Protein AF-A0A0H5R1V9-F1 (afdb_monomer)

Mean predicted aligned error: 11.49 Å

Foldseek 3Di:
DKDWDWLDDDDDDDDDDDDDDDDDDPPDDDPCVLQPQQAAPVGHGGKTWIFDADLLLATPDIFIHRNNDFPQRSLCPGPCNVCVVVPADPPEAGLYELSYAQFLRYAYADADDPPPDPLSVLLLLVSLVVCLSNVQSVQLLCVVPVVSNYPQDADQDPVDRSVRVVVVVVVVSSVVSNVCVVVVPPRDTDRPDSPDDRDHHDDDDDDPRNVSSVVSSVVVSVVCVVPVVVVVVPPD

Sequence (236 aa):
MTETGGITEAASPTGRTTSDAQTPHQKEGPPIHEFEGWHCRKSFPAIHAQLVVNHDCRVRSIDIRPGSANDKSVFNYSDFGKRIHLIIPPRKHVIADAGYMLTPQMITQFPISEGMPADEALFNYLHSRTRITVERAIGMIKNRFRILELPLNQKESLHEPATSRMAQVIKCCFILHNVFISLKDNVEPDLPDPQIEPDPVSDQQGNAQVTHGQNVRESIQYYLSENRTYLHFMKI

InterPro domains:
  IPR027806 Harbinger transposase-derived nuclease domain [PF13359] (28-178)
  IPR045249 Putative nuclease HARBI1-like [PTHR22930] (50-193)

Structure (mmCIF, N/CA/C/O backbone):
data_AF-A0A0H5R1V9-F1
#
_entry.id   AF-A0A0H5R1V9-F1
#
loop_
_atom_site.group_PDB
_atom_site.id
_atom_site.type_symbol
_atom_site.label_atom_id
_atom_site.label_alt_id
_atom_site.label_comp_id
_atom_site.label_asym_i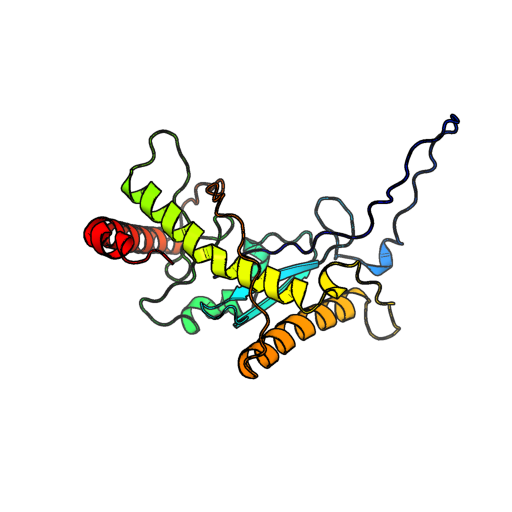d
_atom_site.label_entity_id
_atom_site.label_seq_id
_atom_site.pdbx_PDB_ins_code
_atom_site.Cartn_x
_atom_site.Cartn_y
_atom_site.Cartn_z
_atom_site.occupancy
_atom_site.B_iso_or_equiv
_atom_site.auth_seq_id
_atom_site.auth_comp_id
_atom_site.auth_asym_id
_atom_site.auth_atom_id
_atom_site.pdbx_PDB_model_num
ATOM 1 N N . MET A 1 1 ? -5.281 -3.513 1.247 1.00 33.56 1 MET A N 1
ATOM 2 C CA . MET A 1 1 ? -4.436 -2.745 2.177 1.00 33.56 1 MET A CA 1
ATOM 3 C C . MET A 1 1 ? -3.487 -1.888 1.371 1.00 33.56 1 MET A C 1
ATOM 5 O O . MET A 1 1 ? -2.986 -2.411 0.381 1.00 33.56 1 MET A O 1
ATOM 9 N N . THR A 1 2 ? -3.319 -0.615 1.728 1.00 25.73 2 THR A N 1
ATOM 10 C CA . THR A 1 2 ? -2.340 0.295 1.109 1.00 25.73 2 THR A CA 1
ATOM 11 C C . THR A 1 2 ? -1.216 0.565 2.085 1.00 25.73 2 THR A C 1
ATOM 13 O O . THR A 1 2 ? -1.438 1.196 3.116 1.00 25.73 2 THR A O 1
ATOM 16 N N . GLU A 1 3 ? -0.033 0.076 1.749 1.00 29.53 3 GLU A N 1
ATOM 17 C CA . GLU A 1 3 ? 1.199 0.394 2.453 1.00 29.53 3 GLU A CA 1
ATOM 18 C C . GLU A 1 3 ? 2.286 0.679 1.428 1.00 29.53 3 GLU A C 1
ATOM 20 O O . GLU A 1 3 ? 2.243 0.223 0.276 1.00 29.53 3 GLU A O 1
ATOM 25 N N . THR A 1 4 ? 3.223 1.497 1.861 1.00 32.25 4 THR A N 1
ATOM 26 C CA . THR A 1 4 ? 4.177 2.178 1.018 1.00 32.25 4 THR A CA 1
ATOM 27 C C . THR A 1 4 ? 5.503 1.445 1.101 1.00 32.25 4 THR A C 1
ATOM 29 O O . THR A 1 4 ? 6.365 1.749 1.917 1.00 32.25 4 THR A O 1
ATOM 32 N N . GLY A 1 5 ? 5.680 0.447 0.239 1.00 29.28 5 GLY A N 1
ATOM 33 C CA . GLY A 1 5 ? 6.978 -0.182 0.038 1.00 29.28 5 GLY A CA 1
ATOM 34 C C . GLY A 1 5 ? 7.892 0.751 -0.742 1.00 29.28 5 GLY A C 1
ATOM 35 O O . GLY A 1 5 ? 7.925 0.694 -1.971 1.00 29.28 5 GLY A O 1
ATOM 36 N N . GLY A 1 6 ? 8.639 1.608 -0.048 1.00 27.03 6 GLY A N 1
ATOM 37 C CA . GLY A 1 6 ? 9.735 2.349 -0.659 1.00 27.03 6 GLY A CA 1
ATOM 38 C C . GLY A 1 6 ? 10.762 1.370 -1.228 1.00 27.03 6 GLY A C 1
ATOM 39 O O . GLY A 1 6 ? 11.496 0.721 -0.486 1.00 27.03 6 GLY A O 1
ATOM 40 N N . ILE A 1 7 ? 10.839 1.258 -2.554 1.00 32.12 7 ILE A N 1
ATOM 41 C CA . ILE A 1 7 ? 12.058 0.787 -3.214 1.00 32.12 7 ILE A CA 1
ATOM 42 C C . ILE A 1 7 ? 12.987 2.003 -3.264 1.00 32.12 7 ILE A C 1
ATOM 44 O O . ILE A 1 7 ? 13.123 2.685 -4.276 1.00 32.12 7 ILE A O 1
ATOM 48 N N . THR A 1 8 ? 13.561 2.343 -2.115 1.00 32.69 8 THR A N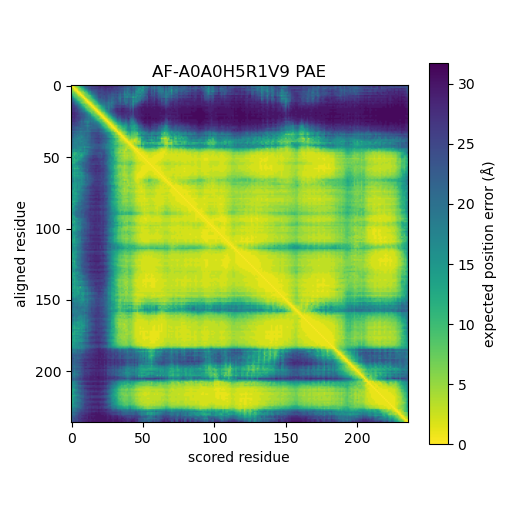 1
ATOM 49 C CA . THR A 1 8 ? 14.747 3.192 -2.054 1.00 32.69 8 THR A CA 1
ATOM 50 C C . THR A 1 8 ? 15.940 2.268 -2.043 1.00 32.69 8 THR A C 1
ATOM 52 O O . THR A 1 8 ? 16.167 1.641 -1.020 1.00 32.69 8 THR A O 1
ATOM 55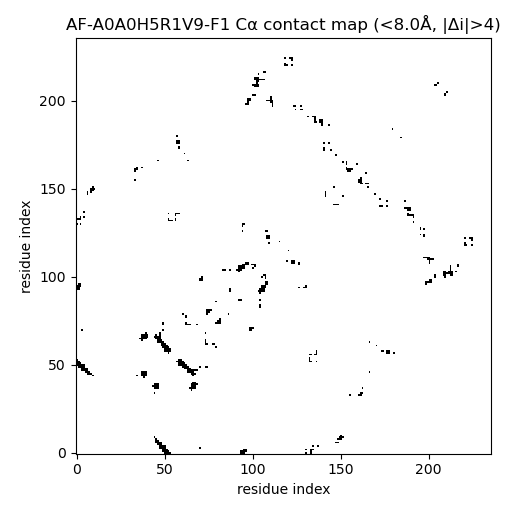 N N . GLU A 1 9 ? 16.675 2.193 -3.152 1.00 32.97 9 GLU A N 1
ATOM 56 C CA . GLU A 1 9 ? 18.141 2.185 -3.127 1.00 32.97 9 GLU A CA 1
ATOM 57 C C . GLU A 1 9 ? 18.733 2.177 -4.540 1.00 32.97 9 GLU A C 1
ATOM 59 O O . GLU A 1 9 ? 18.511 1.271 -5.341 1.00 32.97 9 GLU A O 1
ATOM 64 N N . ALA A 1 10 ? 19.541 3.202 -4.818 1.00 30.81 10 ALA A N 1
ATOM 65 C CA . ALA A 1 10 ? 20.568 3.151 -5.839 1.00 30.81 10 ALA A CA 1
ATOM 66 C C . ALA A 1 10 ? 21.915 3.541 -5.211 1.00 30.81 10 ALA A C 1
ATOM 68 O O . ALA A 1 10 ? 22.079 4.661 -4.736 1.00 30.81 10 ALA A O 1
ATOM 69 N N . ALA A 1 11 ? 22.840 2.577 -5.222 1.00 27.89 11 ALA A N 1
ATOM 70 C CA . ALA A 1 11 ? 24.291 2.684 -5.050 1.00 27.89 11 ALA A CA 1
ATOM 71 C C . ALA A 1 11 ? 24.819 3.471 -3.830 1.00 27.89 11 ALA A C 1
ATOM 73 O O . ALA A 1 11 ? 25.176 4.643 -3.928 1.00 27.89 11 ALA A O 1
ATOM 74 N N . SER A 1 12 ? 25.031 2.769 -2.712 1.00 25.94 12 SER A N 1
ATOM 75 C CA . SER A 1 12 ? 26.034 3.181 -1.720 1.00 25.94 12 SER A CA 1
ATOM 76 C C . SER A 1 12 ? 27.389 2.563 -2.107 1.00 25.94 12 SER A C 1
ATOM 78 O O . SER A 1 12 ? 27.466 1.338 -2.234 1.00 25.94 12 SER A O 1
ATOM 80 N N . PRO A 1 13 ? 28.466 3.338 -2.343 1.00 28.30 13 PRO A N 1
ATOM 81 C CA . PRO A 1 13 ? 29.775 2.763 -2.609 1.00 28.30 13 PRO A CA 1
ATOM 82 C C . PRO A 1 13 ? 30.400 2.311 -1.285 1.00 28.30 13 PRO A C 1
ATOM 84 O O . PRO A 1 13 ? 30.881 3.124 -0.499 1.00 28.30 13 PRO A O 1
ATOM 87 N N . THR A 1 14 ? 30.408 1.002 -1.036 1.00 31.50 14 THR A N 1
ATOM 88 C CA . THR A 1 14 ? 31.238 0.398 0.008 1.00 31.50 14 THR A CA 1
ATOM 89 C C . THR A 1 14 ? 32.712 0.495 -0.391 1.00 31.50 14 THR A C 1
ATOM 91 O O . THR A 1 14 ? 33.131 -0.008 -1.430 1.00 31.50 14 THR A O 1
ATOM 94 N N . GLY A 1 15 ? 33.515 1.141 0.454 1.00 29.95 15 GLY A N 1
ATOM 95 C CA . GLY A 1 15 ? 34.969 1.189 0.336 1.00 29.95 15 GLY A CA 1
ATOM 96 C C . GLY A 1 15 ? 35.600 1.111 1.719 1.00 29.95 15 GLY A C 1
ATOM 97 O O . GLY A 1 15 ? 35.493 2.045 2.508 1.00 29.95 15 GLY A O 1
ATOM 98 N N . ARG A 1 16 ? 36.216 -0.035 2.021 1.00 26.80 16 ARG A N 1
ATOM 99 C CA . ARG A 1 16 ? 37.030 -0.271 3.219 1.00 26.80 16 ARG A CA 1
ATOM 100 C C . ARG A 1 16 ? 38.305 0.584 3.137 1.00 26.80 16 ARG A C 1
ATOM 102 O O . ARG A 1 16 ? 38.876 0.747 2.065 1.00 26.80 16 ARG A O 1
ATOM 109 N N . THR A 1 17 ? 38.720 1.107 4.284 1.00 33.59 17 THR A N 1
ATOM 110 C CA . THR A 1 17 ? 39.864 1.996 4.536 1.00 33.59 17 THR A CA 1
ATOM 111 C C . THR A 1 17 ? 41.209 1.499 3.999 1.00 33.59 17 THR A C 1
ATOM 113 O O . THR A 1 17 ? 41.651 0.422 4.392 1.00 33.59 17 THR A O 1
ATOM 116 N N . THR A 1 18 ? 41.925 2.366 3.279 1.00 26.33 18 THR A N 1
ATOM 117 C CA . THR A 1 18 ? 43.381 2.541 3.410 1.00 26.33 18 THR A CA 1
ATOM 118 C C . THR A 1 18 ? 43.704 4.030 3.321 1.00 26.33 18 THR A C 1
ATOM 120 O O . THR A 1 18 ? 43.115 4.752 2.520 1.00 26.33 18 THR A O 1
ATOM 123 N N . SER A 1 19 ? 44.585 4.468 4.215 1.00 36.81 19 SER A N 1
ATOM 124 C CA . SER A 1 19 ? 45.124 5.816 4.365 1.00 36.81 19 SER A CA 1
ATOM 125 C C . SER A 1 19 ? 45.637 6.396 3.051 1.00 36.81 19 SER A C 1
ATOM 127 O O . SER A 1 19 ? 46.450 5.754 2.401 1.00 36.81 19 SER A O 1
ATOM 129 N N . ASP A 1 20 ? 45.185 7.597 2.700 1.00 28.50 20 ASP A N 1
ATOM 130 C CA . ASP A 1 20 ? 46.054 8.742 2.414 1.00 28.50 20 ASP A CA 1
ATOM 131 C C . ASP A 1 20 ? 45.193 9.994 2.213 1.00 28.50 20 ASP A C 1
ATOM 133 O O . ASP A 1 20 ? 44.133 9.975 1.585 1.00 28.50 20 ASP A O 1
ATOM 137 N N . ALA A 1 21 ? 45.611 11.082 2.854 1.00 40.38 21 ALA A N 1
ATOM 138 C CA . ALA A 1 21 ? 44.881 12.336 2.901 1.00 40.38 21 ALA A CA 1
ATOM 139 C C . ALA A 1 21 ? 44.958 13.054 1.546 1.00 40.38 21 ALA A C 1
ATOM 141 O O . ALA A 1 21 ? 45.946 13.719 1.239 1.00 40.38 21 ALA A O 1
ATOM 142 N N . GLN A 1 22 ? 43.883 12.969 0.763 1.00 32.62 22 GLN A N 1
ATOM 143 C CA . GLN A 1 22 ? 43.636 13.862 -0.362 1.00 32.62 22 GLN A CA 1
ATOM 144 C C . GLN A 1 22 ? 42.146 14.209 -0.407 1.00 32.62 22 GLN A C 1
ATOM 146 O O . GLN A 1 22 ? 41.278 13.342 -0.325 1.00 32.62 22 GLN A O 1
ATOM 151 N N . THR A 1 23 ? 41.868 15.507 -0.447 1.00 30.86 23 THR A N 1
ATOM 152 C CA . THR A 1 23 ? 40.548 16.142 -0.383 1.00 30.86 23 THR A CA 1
ATOM 153 C C . THR A 1 23 ? 39.544 15.431 -1.304 1.00 30.86 23 THR A C 1
ATOM 155 O O . THR A 1 23 ? 39.824 15.306 -2.497 1.00 30.86 23 THR A O 1
ATOM 158 N N . PRO A 1 24 ? 38.387 14.945 -0.812 1.00 31.84 24 PRO A N 1
ATOM 159 C CA . PRO A 1 24 ? 37.499 14.152 -1.646 1.00 31.84 24 PRO A CA 1
ATOM 160 C C . PRO A 1 24 ? 36.787 15.053 -2.657 1.00 31.84 24 PRO A C 1
ATOM 162 O O . PRO A 1 24 ? 35.972 15.903 -2.297 1.00 31.84 24 PRO A O 1
ATOM 165 N N . HIS A 1 25 ? 37.079 14.833 -3.938 1.00 35.34 25 HIS A N 1
ATOM 166 C CA . HIS A 1 25 ? 36.216 15.241 -5.038 1.00 35.34 25 HIS A CA 1
ATOM 167 C C . HIS A 1 25 ? 34.811 14.675 -4.787 1.00 35.34 25 HIS A C 1
ATOM 169 O O . HIS A 1 25 ? 34.638 13.458 -4.671 1.00 35.34 25 HIS A O 1
ATOM 175 N N . GLN A 1 26 ? 33.809 15.550 -4.678 1.00 34.34 26 GLN A N 1
ATOM 176 C CA . GLN A 1 26 ? 32.409 15.140 -4.698 1.00 34.34 26 GLN A CA 1
ATOM 177 C C . GLN A 1 26 ? 32.177 14.363 -5.996 1.00 34.34 26 GLN A C 1
ATOM 179 O O . GLN A 1 26 ? 32.357 14.904 -7.084 1.00 34.34 26 GLN A O 1
ATOM 184 N N . LYS A 1 27 ? 31.825 13.078 -5.888 1.00 36.12 27 LYS A N 1
ATOM 185 C CA . LYS A 1 27 ? 31.311 12.322 -7.031 1.00 36.12 27 LYS A CA 1
ATOM 186 C C . LYS A 1 27 ? 30.019 13.003 -7.462 1.00 36.12 27 LYS A C 1
ATOM 188 O O . LYS A 1 27 ? 29.026 12.932 -6.742 1.00 36.12 27 LYS A O 1
ATOM 193 N N . GLU A 1 28 ? 30.064 13.689 -8.597 1.00 40.41 28 GLU A N 1
ATOM 194 C CA . GLU A 1 28 ? 28.875 14.232 -9.241 1.00 40.41 28 GLU A CA 1
ATOM 195 C C . GLU A 1 28 ? 27.891 13.079 -9.481 1.00 40.41 28 GLU A C 1
ATOM 197 O O . GLU A 1 28 ? 28.259 12.020 -10.000 1.00 40.41 28 GLU A O 1
ATOM 202 N N . GLY A 1 29 ? 26.657 13.249 -8.999 1.00 47.91 29 GLY A N 1
ATOM 203 C CA . GLY A 1 29 ? 25.574 12.305 -9.250 1.00 47.91 29 GLY A CA 1
ATOM 204 C C . GLY A 1 29 ? 25.256 12.212 -10.748 1.00 47.91 29 GLY A C 1
ATOM 205 O O . GLY A 1 29 ? 25.722 13.045 -11.528 1.00 47.91 29 GLY A O 1
ATOM 206 N N . PRO A 1 30 ? 24.467 11.209 -11.171 1.00 49.28 30 PRO A N 1
ATOM 207 C CA . PRO A 1 30 ? 24.042 11.101 -12.563 1.00 49.28 30 PRO A CA 1
ATOM 208 C C . PRO A 1 30 ? 23.397 12.417 -13.041 1.00 49.28 30 PRO A C 1
ATOM 210 O O . PRO A 1 30 ? 22.768 13.112 -12.234 1.00 49.28 30 PRO A O 1
ATOM 213 N N . PRO A 1 31 ? 23.566 12.789 -14.323 1.00 48.53 31 PRO A N 1
ATOM 214 C CA . PRO A 1 31 ? 23.109 14.071 -14.844 1.00 48.53 31 PRO A CA 1
ATOM 215 C C . PRO A 1 31 ? 21.615 14.288 -14.571 1.00 48.53 31 PRO A C 1
ATOM 217 O O . PRO A 1 31 ? 20.773 13.454 -14.896 1.00 48.53 31 PRO A O 1
ATOM 220 N N . ILE A 1 32 ? 21.300 15.450 -13.987 1.00 52.00 32 ILE A N 1
ATOM 221 C CA . ILE A 1 32 ? 19.981 15.841 -13.446 1.00 52.00 32 ILE A CA 1
ATOM 222 C C . ILE A 1 32 ? 18.842 15.700 -14.481 1.00 52.00 32 ILE A C 1
ATOM 224 O O . ILE A 1 32 ? 17.687 15.498 -14.108 1.00 52.00 32 ILE A O 1
ATOM 228 N N . HIS A 1 33 ? 19.167 15.765 -15.776 1.00 55.91 33 HIS A N 1
ATOM 229 C CA . HIS A 1 33 ? 18.209 15.697 -16.880 1.00 55.91 33 HIS A CA 1
ATOM 230 C C . HIS A 1 33 ? 17.610 14.292 -17.102 1.00 55.91 33 HIS A C 1
ATOM 232 O O . HIS A 1 33 ? 16.438 14.186 -17.446 1.00 55.91 33 HIS A O 1
ATOM 238 N N . GLU A 1 34 ? 18.351 13.202 -16.857 1.00 55.84 34 GLU A N 1
ATOM 239 C CA . GLU A 1 34 ? 17.869 11.831 -17.150 1.00 55.84 34 GLU A CA 1
ATOM 240 C C . GLU A 1 34 ? 16.706 11.386 -16.236 1.00 55.84 34 GLU A C 1
ATOM 242 O O . GLU A 1 34 ? 15.935 10.482 -16.572 1.00 55.84 34 GLU A O 1
ATOM 247 N N . PHE A 1 35 ? 16.555 12.040 -15.079 1.00 59.62 35 PHE A N 1
ATOM 248 C CA . PHE A 1 35 ? 15.571 11.704 -14.045 1.00 59.62 35 PHE A CA 1
ATOM 249 C C . PHE A 1 35 ? 14.719 12.907 -13.625 1.00 59.62 35 PHE A C 1
ATOM 251 O O . PHE A 1 35 ? 14.209 12.944 -12.501 1.00 59.62 35 PHE A O 1
ATOM 258 N N . GLU A 1 36 ? 14.569 13.911 -14.493 1.00 62.84 36 GLU A N 1
ATOM 259 C CA . GLU A 1 36 ? 13.882 15.161 -14.161 1.00 62.84 36 GLU A CA 1
ATOM 260 C C . GLU A 1 36 ? 12.486 14.902 -13.556 1.00 62.84 36 GLU A C 1
ATOM 262 O O . GLU A 1 36 ? 11.659 14.165 -14.094 1.00 62.84 36 GLU A O 1
ATOM 267 N N . GLY A 1 37 ? 12.244 15.456 -12.364 1.00 61.62 37 GLY A N 1
ATOM 268 C CA . GLY A 1 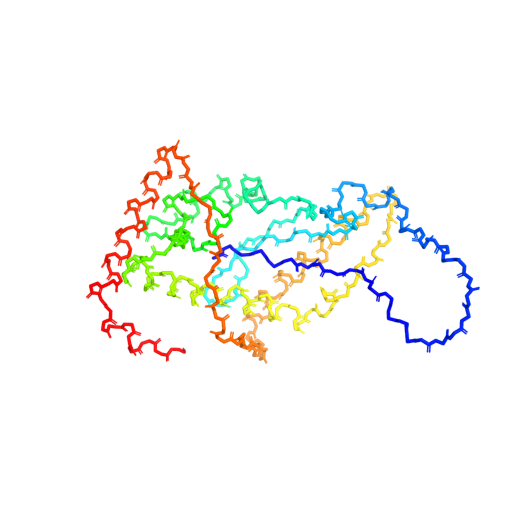37 ? 11.004 15.259 -11.607 1.00 61.62 37 GLY A CA 1
ATOM 269 C C . GLY A 1 37 ? 10.890 13.948 -10.811 1.00 61.62 37 GLY A C 1
ATOM 270 O O . GLY A 1 37 ? 9.982 13.850 -9.993 1.00 61.62 37 GLY A O 1
ATOM 271 N N . TRP A 1 38 ? 11.807 12.981 -10.957 1.00 66.62 38 TRP A N 1
ATOM 272 C CA . TRP A 1 38 ? 11.776 11.656 -10.302 1.00 66.62 38 TRP A CA 1
ATOM 273 C C . TRP A 1 38 ? 12.822 11.492 -9.192 1.00 66.62 38 TRP A C 1
ATOM 275 O O . TRP A 1 38 ? 13.569 10.520 -9.150 1.00 66.62 38 TRP A O 1
ATOM 285 N N . HIS A 1 39 ? 12.860 12.440 -8.260 1.00 69.69 39 HIS A N 1
ATOM 286 C CA . HIS A 1 39 ? 13.799 12.441 -7.134 1.00 69.69 39 HIS A CA 1
ATOM 287 C C . HIS A 1 39 ? 13.061 12.239 -5.813 1.00 69.69 39 HIS A C 1
ATOM 289 O O . HIS A 1 39 ? 11.899 12.619 -5.702 1.00 69.69 39 HIS A O 1
ATOM 295 N N . CYS A 1 40 ? 13.718 11.670 -4.803 1.00 70.69 40 CYS A N 1
ATOM 296 C CA . CYS A 1 40 ? 13.209 11.654 -3.429 1.00 70.69 40 CYS A CA 1
ATOM 297 C C . CYS A 1 40 ? 13.589 12.931 -2.658 1.00 70.69 40 CYS A C 1
ATOM 299 O O . CYS A 1 40 ? 14.369 13.757 -3.128 1.00 70.69 40 CYS A O 1
ATOM 301 N N . ARG A 1 41 ? 13.095 13.073 -1.418 1.00 55.28 41 ARG A N 1
ATOM 302 C CA . ARG A 1 41 ? 13.449 14.196 -0.519 1.00 55.28 41 ARG A CA 1
ATOM 303 C C . ARG A 1 41 ? 14.948 14.292 -0.186 1.00 55.28 41 ARG A C 1
ATOM 305 O O . ARG A 1 41 ? 15.390 15.335 0.274 1.00 55.28 41 ARG A O 1
ATOM 312 N N . LYS A 1 42 ? 15.713 13.218 -0.405 1.00 66.81 42 LYS A N 1
ATOM 313 C CA . LYS A 1 42 ? 17.176 13.153 -0.236 1.00 66.81 42 LYS A CA 1
ATOM 314 C C . LYS A 1 42 ? 17.934 13.437 -1.548 1.00 66.81 42 LYS A C 1
ATOM 316 O O . LYS A 1 42 ? 19.122 13.151 -1.634 1.00 66.81 42 LYS A O 1
ATOM 321 N N . SER A 1 43 ? 17.245 13.966 -2.564 1.00 65.19 43 SER A N 1
ATOM 322 C CA . SER A 1 43 ? 17.807 14.420 -3.845 1.00 65.19 43 SER A CA 1
ATOM 323 C C . SER A 1 43 ? 18.512 13.349 -4.686 1.00 65.19 43 SER A C 1
ATOM 325 O O . SER A 1 43 ? 19.313 13.686 -5.551 1.00 65.19 43 SER A O 1
ATOM 327 N N . PHE A 1 44 ? 18.188 12.068 -4.489 1.00 66.81 44 PHE A N 1
ATOM 328 C CA . PHE A 1 44 ? 18.589 10.992 -5.401 1.00 66.81 44 PHE A CA 1
ATOM 329 C C . PHE A 1 44 ? 17.388 10.490 -6.226 1.00 66.81 44 PHE A C 1
ATOM 331 O O . PHE A 1 44 ? 16.254 10.555 -5.728 1.00 66.81 44 PHE A O 1
ATOM 338 N N . PRO A 1 45 ? 17.601 9.992 -7.462 1.00 73.56 45 PRO A N 1
ATOM 339 C CA . PRO A 1 45 ? 16.537 9.436 -8.292 1.00 73.56 45 PRO A CA 1
ATOM 340 C C . PRO A 1 45 ? 15.828 8.269 -7.604 1.00 73.56 45 PRO A C 1
ATOM 342 O O . PRO A 1 45 ? 16.467 7.323 -7.147 1.00 73.56 45 PRO A O 1
ATOM 345 N N . ALA A 1 46 ? 14.504 8.333 -7.509 1.00 79.56 46 ALA A N 1
ATOM 346 C CA . ALA A 1 46 ? 13.720 7.325 -6.812 1.00 79.56 46 ALA A CA 1
ATOM 347 C C . ALA A 1 46 ? 12.307 7.221 -7.379 1.00 79.56 46 ALA A C 1
ATOM 349 O O . ALA A 1 46 ? 11.697 8.212 -7.793 1.00 79.56 46 ALA A O 1
ATOM 350 N N . ILE A 1 47 ? 11.770 6.006 -7.325 1.00 85.19 47 ILE A N 1
ATOM 351 C CA . ILE A 1 47 ? 10.407 5.690 -7.729 1.00 85.19 47 ILE A CA 1
ATOM 352 C C . ILE A 1 47 ? 9.620 5.269 -6.493 1.00 85.19 47 ILE A C 1
ATOM 354 O O . ILE A 1 47 ? 10.033 4.394 -5.739 1.00 85.19 47 ILE A O 1
ATOM 358 N N . HIS A 1 48 ? 8.459 5.883 -6.312 1.00 86.81 48 HIS A N 1
ATOM 359 C CA . HIS A 1 48 ? 7.483 5.509 -5.306 1.00 86.81 48 HIS A CA 1
ATOM 360 C C . HIS A 1 48 ? 6.421 4.625 -5.970 1.00 86.81 48 HIS A C 1
ATOM 362 O O . HIS A 1 48 ? 5.743 5.065 -6.899 1.00 86.81 48 HIS A O 1
ATOM 368 N N . ALA A 1 49 ? 6.259 3.390 -5.486 1.00 90.69 49 ALA A N 1
ATOM 369 C CA . ALA A 1 49 ? 5.152 2.513 -5.860 1.00 90.69 49 ALA A CA 1
ATOM 370 C C . ALA A 1 49 ? 4.159 2.354 -4.696 1.00 90.69 49 ALA A C 1
ATOM 372 O O . ALA A 1 49 ? 4.514 1.834 -3.642 1.00 90.69 49 ALA A O 1
ATOM 373 N N . GLN A 1 50 ? 2.911 2.777 -4.896 1.00 92.19 50 GLN A N 1
ATOM 374 C CA . GLN A 1 50 ? 1.805 2.500 -3.981 1.00 92.19 50 GLN A CA 1
ATOM 375 C C . GLN A 1 50 ? 1.072 1.243 -4.438 1.00 92.19 50 GLN A C 1
ATOM 377 O O . GLN A 1 50 ? 0.689 1.130 -5.606 1.00 92.19 50 GLN A O 1
ATOM 382 N N . LEU A 1 51 ? 0.827 0.323 -3.507 1.00 93.62 51 LEU A N 1
ATOM 383 C CA . LEU A 1 51 ? 0.172 -0.952 -3.780 1.00 93.62 51 LEU A CA 1
ATOM 384 C C . LEU A 1 51 ? -1.115 -1.088 -2.976 1.00 93.62 51 LEU A C 1
ATOM 386 O O . LEU A 1 51 ? -1.142 -0.780 -1.792 1.00 93.62 51 LEU A O 1
ATOM 390 N N . VAL A 1 52 ? -2.166 -1.622 -3.599 1.00 94.19 52 VAL A N 1
ATOM 391 C CA . VAL A 1 52 ? -3.310 -2.202 -2.882 1.00 94.19 52 VAL A CA 1
ATOM 392 C C . VAL A 1 52 ? -3.190 -3.711 -2.973 1.00 94.19 52 VAL A C 1
ATOM 394 O O . VAL A 1 52 ? -3.241 -4.238 -4.081 1.00 94.19 52 VAL A O 1
ATOM 397 N N . VAL A 1 53 ? -3.101 -4.420 -1.850 1.00 94.25 53 VAL A N 1
ATOM 398 C CA . VAL A 1 53 ? -3.065 -5.898 -1.840 1.00 94.25 53 VAL A CA 1
ATOM 399 C C . VAL A 1 53 ? -4.267 -6.516 -1.125 1.00 94.25 53 VAL A C 1
ATOM 401 O O . VAL A 1 53 ? -4.889 -5.872 -0.269 1.00 94.25 53 VAL A O 1
ATOM 404 N N . ASN A 1 54 ? -4.625 -7.743 -1.511 1.00 92.62 54 ASN A N 1
ATOM 405 C CA . ASN A 1 54 ? -5.615 -8.567 -0.810 1.00 92.62 54 ASN A CA 1
ATOM 406 C C . ASN A 1 54 ? -4.937 -9.584 0.134 1.00 92.62 54 ASN A C 1
ATOM 408 O O . ASN A 1 54 ? -3.714 -9.651 0.201 1.00 92.62 54 ASN A O 1
ATOM 412 N N . HIS A 1 55 ? -5.741 -10.387 0.838 1.00 90.12 55 HIS A N 1
ATOM 413 C CA . HIS A 1 55 ? -5.268 -11.402 1.791 1.00 90.12 55 HIS A CA 1
ATOM 414 C C . HIS A 1 55 ? -4.442 -12.540 1.163 1.00 90.12 55 HIS A C 1
ATOM 416 O O . HIS A 1 55 ? -3.689 -13.190 1.876 1.00 90.12 55 HIS A O 1
ATOM 422 N N . ASP A 1 56 ? -4.536 -12.753 -0.154 1.00 90.81 56 ASP A N 1
ATOM 423 C CA . ASP A 1 56 ? -3.738 -13.751 -0.887 1.00 90.81 56 ASP A CA 1
ATOM 424 C C . ASP A 1 56 ? -2.395 -13.186 -1.380 1.00 90.81 56 ASP A C 1
ATOM 426 O O . ASP A 1 56 ? -1.804 -13.723 -2.318 1.00 90.81 56 ASP A O 1
ATOM 430 N N . CYS A 1 57 ? -1.961 -12.035 -0.860 1.00 92.19 57 CYS A N 1
ATOM 431 C CA . CYS A 1 57 ? -0.797 -11.298 -1.356 1.00 92.19 57 CYS A CA 1
ATOM 432 C C . CYS A 1 57 ? -0.884 -10.912 -2.851 1.00 92.19 57 CYS A C 1
ATOM 434 O O . CYS A 1 57 ? 0.142 -10.646 -3.484 1.00 92.19 57 CYS A O 1
ATOM 436 N N . ARG A 1 58 ? -2.094 -10.854 -3.439 1.00 94.50 58 ARG A N 1
ATOM 437 C CA . ARG A 1 58 ? -2.297 -10.389 -4.820 1.00 94.50 58 ARG A CA 1
ATOM 438 C C . ARG A 1 58 ? -2.396 -8.877 -4.873 1.00 94.50 58 ARG A C 1
ATOM 440 O O . ARG A 1 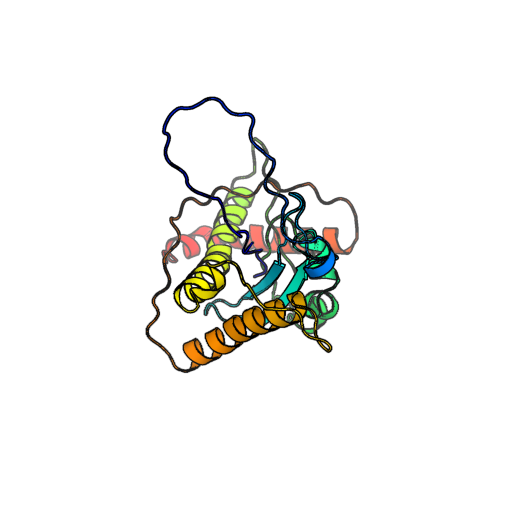58 ? -3.160 -8.257 -4.129 1.00 94.50 58 ARG A O 1
ATOM 447 N N . VAL A 1 59 ? -1.717 -8.298 -5.852 1.00 96.12 59 VAL A N 1
ATOM 448 C CA . VAL A 1 59 ? -1.771 -6.870 -6.150 1.00 96.12 59 VAL A CA 1
ATOM 449 C C . VAL A 1 59 ? -3.085 -6.546 -6.869 1.00 96.12 59 VAL A C 1
ATOM 451 O O . VAL A 1 59 ? -3.431 -7.150 -7.881 1.00 96.12 59 VAL A O 1
ATOM 454 N N . ARG A 1 60 ? -3.855 -5.603 -6.335 1.00 94.88 60 ARG A N 1
ATOM 455 C CA . ARG A 1 60 ? -5.174 -5.173 -6.831 1.00 94.88 60 ARG A CA 1
ATOM 456 C C . ARG A 1 60 ? -5.142 -3.798 -7.483 1.00 94.88 60 ARG A C 1
ATOM 458 O O . ARG A 1 60 ? -5.979 -3.520 -8.333 1.00 94.88 60 ARG A O 1
ATOM 465 N N . SER A 1 61 ? -4.200 -2.955 -7.080 1.00 94.56 61 SER A N 1
ATOM 466 C CA . SER A 1 61 ? -3.943 -1.651 -7.685 1.00 94.56 61 SER A CA 1
ATOM 467 C C . SER A 1 61 ? -2.481 -1.283 -7.498 1.00 94.56 61 SER A C 1
ATOM 469 O O . SER A 1 61 ? -1.883 -1.653 -6.487 1.00 94.56 61 SER A O 1
ATOM 471 N N . ILE A 1 62 ? -1.936 -0.555 -8.470 1.00 94.12 62 ILE A N 1
ATOM 472 C CA . ILE A 1 62 ? -0.569 -0.037 -8.478 1.00 94.12 62 ILE A CA 1
ATOM 473 C C . ILE A 1 62 ? -0.638 1.407 -8.966 1.00 94.12 62 ILE A C 1
ATOM 475 O O . ILE A 1 62 ? -1.178 1.657 -10.045 1.00 94.12 62 ILE A O 1
ATOM 479 N N . ASP A 1 63 ? -0.044 2.332 -8.223 1.00 92.19 63 ASP A N 1
ATOM 480 C CA . ASP A 1 63 ? 0.254 3.680 -8.709 1.00 92.19 63 ASP A CA 1
ATOM 481 C C . ASP A 1 63 ? 1.759 3.930 -8.575 1.00 92.19 63 ASP A C 1
ATOM 483 O O . ASP A 1 63 ? 2.366 3.550 -7.575 1.00 92.19 63 ASP A O 1
ATOM 487 N N . ILE A 1 64 ? 2.376 4.498 -9.613 1.00 90.38 64 ILE A N 1
ATOM 488 C CA . ILE A 1 64 ? 3.816 4.771 -9.648 1.00 90.38 64 ILE A CA 1
ATOM 489 C C . ILE A 1 64 ? 4.021 6.266 -9.838 1.00 90.38 64 ILE A C 1
ATOM 491 O O . ILE A 1 64 ? 3.507 6.846 -10.797 1.00 90.38 64 ILE A O 1
ATOM 495 N N . ARG A 1 65 ? 4.800 6.870 -8.941 1.00 88.38 65 ARG A N 1
ATOM 496 C CA . ARG A 1 65 ? 5.078 8.307 -8.890 1.00 88.38 65 ARG A CA 1
ATOM 497 C C . ARG A 1 65 ? 6.548 8.578 -8.573 1.00 88.38 65 ARG A C 1
ATOM 499 O O . ARG A 1 65 ? 7.254 7.674 -8.124 1.00 88.38 65 ARG A O 1
ATOM 506 N N . PRO A 1 66 ? 7.013 9.822 -8.766 1.00 85.44 66 PRO A N 1
ATOM 507 C CA . PRO A 1 66 ? 8.285 10.274 -8.223 1.00 85.44 66 PRO A CA 1
ATOM 508 C C . PRO A 1 66 ? 8.473 9.951 -6.741 1.00 85.44 66 PRO A C 1
ATOM 510 O O . PRO A 1 66 ? 7.533 10.068 -5.956 1.00 85.44 66 PRO A O 1
ATOM 513 N N . GLY A 1 67 ? 9.706 9.635 -6.343 1.00 81.50 67 GLY A N 1
ATOM 514 C CA . GLY A 1 67 ? 10.076 9.338 -4.954 1.00 81.50 67 GLY A CA 1
ATOM 515 C C . GLY A 1 67 ? 9.810 10.464 -3.947 1.00 81.50 67 GLY A C 1
ATOM 516 O O . GLY A 1 67 ? 9.817 10.229 -2.743 1.00 81.50 67 GLY A O 1
ATOM 517 N N . SER A 1 68 ? 9.599 11.697 -4.406 1.00 81.19 68 SER A N 1
ATOM 518 C CA . SER A 1 68 ? 9.257 12.858 -3.576 1.00 81.19 68 SER A CA 1
ATOM 519 C C . SER A 1 68 ? 7.774 12.916 -3.220 1.00 81.19 68 SER A C 1
ATOM 521 O O . SER A 1 68 ? 7.401 13.627 -2.281 1.00 81.19 68 SER A O 1
ATOM 523 N N . ALA A 1 69 ? 6.925 12.185 -3.949 1.00 83.88 69 ALA A N 1
ATOM 524 C CA . ALA A 1 69 ? 5.496 12.153 -3.703 1.00 83.88 69 ALA A CA 1
ATOM 525 C C . ALA A 1 69 ? 5.209 11.511 -2.341 1.00 83.88 69 ALA A C 1
ATOM 527 O O . ALA A 1 69 ? 5.751 10.457 -2.013 1.00 83.88 69 ALA A O 1
ATOM 528 N N . ASN A 1 70 ? 4.347 12.153 -1.550 1.00 84.25 70 ASN A N 1
ATOM 529 C CA . ASN A 1 70 ? 3.860 11.580 -0.298 1.00 84.25 70 ASN A CA 1
ATOM 530 C C . ASN A 1 70 ? 2.670 10.643 -0.549 1.00 84.25 70 ASN A C 1
ATOM 532 O O . ASN A 1 70 ? 1.920 10.822 -1.511 1.00 84.25 70 ASN A O 1
ATOM 536 N N . ASP A 1 71 ? 2.478 9.690 0.352 1.00 84.19 71 ASP A N 1
ATOM 537 C CA . ASP A 1 71 ? 1.517 8.589 0.238 1.00 84.19 71 ASP A CA 1
ATOM 538 C C . ASP A 1 71 ? 0.086 9.081 0.018 1.00 84.19 71 ASP A C 1
ATOM 540 O O . ASP A 1 71 ? -0.622 8.605 -0.873 1.00 84.19 71 ASP A O 1
ATOM 544 N N . LYS A 1 72 ? -0.314 10.109 0.775 1.00 85.06 72 LYS A N 1
ATOM 545 C CA . LYS A 1 72 ? -1.630 10.745 0.670 1.00 85.06 72 LYS A CA 1
ATOM 546 C C . LYS A 1 72 ? -1.863 11.340 -0.719 1.00 85.06 72 LYS A C 1
ATOM 548 O O . LYS A 1 72 ? -2.931 11.155 -1.298 1.00 85.06 72 LYS A O 1
ATOM 553 N N . SER A 1 73 ? -0.874 12.035 -1.274 1.00 86.19 73 SER A N 1
ATOM 554 C CA . SER A 1 73 ? -0.930 12.594 -2.624 1.00 86.19 73 SER A CA 1
ATOM 555 C C . SER A 1 73 ? -0.992 11.485 -3.667 1.00 86.19 73 SER A C 1
ATOM 557 O O . SER A 1 73 ? -1.875 11.524 -4.522 1.00 86.19 73 SER A O 1
ATOM 559 N N . VAL A 1 74 ? -0.114 10.477 -3.584 1.00 86.69 74 VAL A N 1
ATOM 560 C CA . VAL A 1 74 ? -0.128 9.332 -4.513 1.00 86.69 74 VAL A CA 1
ATOM 561 C C . VAL A 1 74 ? -1.508 8.675 -4.514 1.00 86.69 74 VAL A C 1
ATOM 563 O O . VAL A 1 74 ? -2.101 8.504 -5.578 1.00 86.69 74 VAL A O 1
ATOM 566 N N . PHE A 1 75 ? -2.075 8.420 -3.332 1.00 89.88 75 PHE A N 1
ATOM 567 C CA . PHE A 1 75 ? -3.409 7.844 -3.189 1.00 89.88 75 PHE A CA 1
ATOM 568 C C . PHE A 1 75 ? -4.487 8.705 -3.845 1.00 89.88 75 PHE A C 1
ATOM 570 O O . PHE A 1 75 ? -5.227 8.218 -4.698 1.00 89.88 75 PHE A O 1
ATOM 577 N N . ASN A 1 76 ? -4.551 9.990 -3.495 1.00 88.81 76 ASN A N 1
ATOM 578 C CA . ASN A 1 76 ? -5.580 10.904 -3.989 1.00 88.81 76 ASN A CA 1
ATOM 579 C C . ASN A 1 76 ? -5.534 11.080 -5.515 1.00 88.81 76 ASN A C 1
ATOM 581 O O . ASN A 1 76 ? -6.571 11.269 -6.151 1.00 88.81 76 ASN A O 1
ATOM 585 N N . TYR A 1 77 ? -4.344 11.006 -6.119 1.00 89.50 77 TYR A N 1
ATOM 586 C CA . TYR A 1 77 ? -4.191 11.096 -7.571 1.00 89.50 77 TYR A CA 1
ATOM 587 C C . TYR A 1 77 ? -4.348 9.759 -8.293 1.00 89.50 77 TYR A C 1
ATOM 589 O O . TYR A 1 77 ? -4.588 9.769 -9.509 1.00 89.50 77 TYR A O 1
ATOM 597 N N . SER A 1 78 ? -4.242 8.645 -7.568 1.00 90.94 78 SER A N 1
ATOM 598 C CA . SER A 1 78 ? -4.390 7.308 -8.123 1.00 90.94 78 SER A CA 1
ATOM 599 C C . SER A 1 78 ? -5.811 7.035 -8.599 1.00 90.94 78 SER A C 1
ATOM 601 O O . SER A 1 78 ? -6.810 7.537 -8.077 1.00 90.94 78 SER A O 1
ATOM 603 N N . ASP A 1 79 ? -5.890 6.172 -9.598 1.00 92.25 79 ASP A N 1
ATOM 604 C CA . ASP A 1 79 ? -7.138 5.672 -10.155 1.00 92.25 79 ASP A CA 1
ATOM 605 C C . ASP A 1 79 ? -8.003 4.944 -9.118 1.00 92.25 79 ASP A C 1
ATOM 607 O O . ASP A 1 79 ? -9.231 5.060 -9.121 1.00 92.25 79 ASP A O 1
ATOM 611 N N . PHE A 1 80 ? -7.353 4.216 -8.209 1.00 93.50 80 PHE A N 1
ATOM 612 C CA . PHE A 1 80 ? -8.013 3.533 -7.107 1.00 93.50 80 PHE A CA 1
ATOM 613 C C . PHE A 1 80 ? -8.553 4.520 -6.074 1.00 93.50 80 PHE A C 1
ATOM 615 O O . PHE A 1 80 ? -9.728 4.437 -5.732 1.00 93.50 80 PHE A O 1
ATOM 622 N N . GLY A 1 81 ? -7.742 5.480 -5.621 1.00 92.75 81 GLY A N 1
ATOM 623 C CA . GLY A 1 81 ? -8.162 6.453 -4.612 1.00 92.75 81 GLY A CA 1
ATOM 624 C C . GLY A 1 81 ? -9.330 7.317 -5.085 1.00 92.75 81 GLY A C 1
ATOM 625 O O . GLY A 1 81 ? -10.314 7.467 -4.363 1.00 92.75 81 GLY A O 1
ATOM 626 N N . LYS A 1 82 ? -9.310 7.775 -6.345 1.00 93.88 82 LYS A N 1
ATOM 627 C CA . LYS A 1 82 ? -10.425 8.533 -6.950 1.00 93.88 82 LYS A CA 1
ATOM 628 C C . LYS A 1 82 ? -11.743 7.760 -6.985 1.00 93.88 82 LYS A C 1
ATOM 630 O O . LYS A 1 82 ? -12.813 8.360 -6.908 1.00 93.88 82 LYS A O 1
ATOM 635 N N . ARG A 1 83 ? -11.680 6.433 -7.124 1.00 94.56 83 ARG A N 1
ATOM 636 C CA . ARG A 1 83 ? -12.848 5.555 -7.300 1.00 94.56 83 ARG A CA 1
ATOM 637 C C . ARG A 1 83 ? -13.098 4.639 -6.103 1.00 94.56 83 ARG A C 1
ATOM 639 O O . ARG A 1 83 ? -13.916 3.729 -6.214 1.00 94.56 83 ARG A O 1
ATOM 646 N N . ILE A 1 84 ? -12.440 4.856 -4.962 1.00 93.31 84 ILE A N 1
ATOM 647 C CA . ILE A 1 84 ? -12.494 3.923 -3.825 1.00 93.31 84 ILE A CA 1
ATOM 648 C C . ILE A 1 84 ? -13.933 3.680 -3.344 1.00 93.31 84 ILE A C 1
ATOM 650 O O . ILE A 1 84 ? -14.305 2.543 -3.076 1.00 93.31 84 ILE A O 1
ATOM 654 N N . HIS A 1 85 ? -14.771 4.718 -3.341 1.00 90.25 85 HIS A N 1
ATOM 655 C CA . HIS A 1 85 ? -16.188 4.646 -2.972 1.00 90.25 85 HIS A CA 1
ATOM 656 C C . HIS A 1 85 ? -17.056 3.826 -3.944 1.00 90.25 85 HIS A C 1
ATOM 658 O O . HIS A 1 85 ? -18.133 3.384 -3.559 1.00 90.25 85 HIS A O 1
ATOM 664 N N . LEU A 1 86 ? -16.599 3.617 -5.184 1.00 93.06 86 LEU A N 1
ATOM 665 C CA . LEU A 1 86 ? -17.268 2.783 -6.192 1.00 93.06 86 LEU A CA 1
ATOM 666 C C . LEU A 1 86 ? -16.728 1.350 -6.199 1.00 93.06 86 LEU A C 1
ATOM 668 O O . LEU A 1 86 ? -17.447 0.412 -6.527 1.00 93.06 86 LEU A O 1
ATOM 672 N N . ILE A 1 87 ? -15.439 1.190 -5.886 1.00 92.94 87 ILE A N 1
ATOM 673 C CA . ILE A 1 87 ? -14.734 -0.095 -5.952 1.00 92.94 87 ILE A CA 1
ATOM 674 C C . ILE A 1 87 ? -14.969 -0.914 -4.684 1.00 92.94 87 ILE A C 1
ATOM 676 O O . ILE A 1 87 ? -15.099 -2.136 -4.757 1.00 92.94 87 ILE A O 1
ATOM 680 N N . ILE A 1 88 ? -14.976 -0.260 -3.521 1.00 90.75 88 ILE A N 1
ATOM 681 C CA . ILE A 1 88 ? -15.111 -0.930 -2.231 1.00 90.75 88 ILE A CA 1
ATOM 682 C C . ILE A 1 88 ? -16.597 -1.138 -1.925 1.00 90.75 88 ILE A C 1
ATOM 684 O O . ILE A 1 88 ? -17.331 -0.158 -1.794 1.00 90.75 88 ILE A O 1
ATOM 688 N N . PRO A 1 89 ? -17.059 -2.398 -1.797 1.00 90.88 89 PRO A N 1
ATOM 689 C CA . PRO A 1 89 ? -18.455 -2.674 -1.493 1.00 90.88 89 PRO A CA 1
ATOM 690 C C . PRO A 1 89 ? -18.880 -2.093 -0.137 1.00 90.88 89 PRO A C 1
ATOM 692 O O . PRO A 1 89 ? -18.041 -1.959 0.759 1.00 90.88 89 PRO A O 1
ATOM 695 N N . PRO A 1 90 ? -20.185 -1.837 0.066 1.00 88.38 90 PRO A N 1
ATOM 696 C CA . PRO A 1 90 ? -20.707 -1.426 1.364 1.00 88.38 90 PRO A CA 1
ATOM 697 C C . PRO A 1 90 ? -20.250 -2.361 2.489 1.00 88.38 90 PRO A C 1
ATOM 699 O O . PRO A 1 90 ? -20.210 -3.582 2.311 1.00 88.38 90 PRO A O 1
ATOM 702 N N . ARG A 1 91 ? -19.934 -1.783 3.657 1.00 86.94 91 ARG A N 1
ATOM 703 C CA . ARG A 1 91 ? -19.449 -2.502 4.855 1.00 86.94 91 ARG A CA 1
ATOM 704 C C . ARG A 1 91 ? -18.121 -3.248 4.659 1.00 86.94 91 ARG A C 1
ATOM 706 O O . ARG A 1 91 ? -17.801 -4.152 5.427 1.00 86.94 91 ARG A O 1
ATOM 713 N N . LYS A 1 92 ? -17.359 -2.901 3.622 1.00 91.19 92 LYS A N 1
ATOM 714 C CA . LYS A 1 92 ? -15.966 -3.317 3.453 1.00 91.19 92 LYS A CA 1
ATOM 715 C C . LYS A 1 92 ? -15.074 -2.091 3.496 1.00 91.19 92 LYS A C 1
ATOM 717 O O . LYS A 1 92 ? -15.495 -0.991 3.149 1.00 91.19 92 LYS A O 1
ATOM 722 N N . HIS A 1 93 ? -13.834 -2.311 3.909 1.00 92.56 93 HIS A N 1
ATOM 723 C CA . HIS A 1 93 ? -12.886 -1.238 4.156 1.00 92.56 93 HIS A CA 1
ATOM 724 C C . HIS A 1 93 ? -11.491 -1.629 3.676 1.00 92.56 93 HIS A C 1
ATOM 726 O O . HIS A 1 93 ? -11.107 -2.802 3.692 1.00 92.56 93 HIS A O 1
ATOM 732 N N . VAL A 1 94 ? -10.725 -0.631 3.257 1.00 94.38 94 VAL A N 1
ATOM 733 C CA . VAL A 1 94 ? -9.286 -0.731 3.049 1.00 94.38 94 VAL A CA 1
ATOM 734 C C . VAL A 1 94 ? -8.607 -0.398 4.367 1.00 94.38 94 VAL A C 1
ATOM 736 O O . VAL A 1 94 ? -8.853 0.648 4.951 1.00 94.38 94 VAL A O 1
ATOM 739 N N . ILE A 1 95 ? -7.735 -1.287 4.818 1.00 93.75 95 ILE A N 1
ATOM 740 C CA . ILE A 1 95 ? -6.816 -1.030 5.926 1.00 93.75 95 ILE A CA 1
ATOM 741 C C . ILE A 1 95 ? -5.598 -0.305 5.348 1.00 93.75 95 ILE A C 1
ATOM 743 O O . ILE A 1 95 ? -4.974 -0.815 4.412 1.00 93.75 95 ILE A O 1
ATOM 747 N N . ALA A 1 96 ? -5.303 0.884 5.855 1.00 91.56 96 ALA A N 1
ATOM 748 C CA . ALA A 1 96 ? -4.203 1.722 5.399 1.00 91.56 96 ALA A CA 1
ATOM 749 C C . ALA A 1 96 ? -3.291 2.121 6.562 1.00 91.56 96 ALA A C 1
ATOM 751 O O . ALA A 1 96 ? -3.675 2.038 7.734 1.00 91.56 96 ALA A O 1
ATOM 752 N N . ASP A 1 97 ? -2.080 2.534 6.213 1.00 87.50 97 ASP A N 1
ATOM 753 C CA . ASP A 1 97 ? -1.118 3.111 7.146 1.00 87.50 97 ASP A CA 1
ATOM 754 C C . ASP A 1 97 ? -1.590 4.476 7.703 1.00 87.50 97 ASP A C 1
ATOM 756 O O . ASP A 1 97 ? -2.448 5.152 7.125 1.00 87.50 97 ASP A O 1
ATOM 760 N N . ALA A 1 98 ? -1.019 4.887 8.832 1.00 85.00 98 ALA A N 1
ATOM 761 C CA . ALA A 1 98 ? -1.234 6.149 9.526 1.00 85.00 98 ALA A CA 1
ATOM 762 C C . ALA A 1 98 ? -1.044 7.393 8.635 1.00 85.00 98 ALA A C 1
ATOM 764 O O . ALA A 1 98 ? -1.714 8.409 8.845 1.00 85.00 98 ALA A O 1
ATOM 765 N N . GLY A 1 99 ? -0.188 7.315 7.606 1.00 84.00 99 GLY A N 1
ATOM 766 C CA . GLY A 1 99 ? 0.034 8.398 6.638 1.00 84.00 99 GLY A CA 1
ATOM 767 C C . GLY A 1 99 ? -1.155 8.703 5.710 1.00 84.00 99 GLY A C 1
ATOM 768 O O . GLY A 1 99 ? -1.163 9.731 5.022 1.00 84.00 99 GLY A O 1
ATOM 769 N N . TYR A 1 100 ? -2.175 7.841 5.681 1.00 89.12 100 TYR A N 1
ATOM 770 C CA . TYR A 1 100 ? -3.357 7.979 4.829 1.00 89.12 100 TYR A CA 1
ATOM 771 C C . TYR A 1 100 ? -4.510 8.680 5.552 1.00 89.12 100 TYR A C 1
ATOM 773 O O . TYR A 1 100 ? -4.624 8.651 6.771 1.00 89.12 100 TYR A O 1
ATOM 781 N N . MET A 1 101 ? -5.407 9.320 4.798 1.00 89.88 101 MET A N 1
ATOM 782 C CA . MET A 1 101 ? -6.565 10.002 5.385 1.00 89.88 101 MET A CA 1
ATOM 783 C C . MET A 1 101 ? -7.641 9.008 5.843 1.00 89.88 101 MET A C 1
ATOM 785 O O . MET A 1 101 ? -8.105 8.196 5.046 1.00 89.88 101 MET A O 1
ATOM 789 N N . LEU A 1 102 ? -8.097 9.119 7.088 1.00 92.56 102 LEU A N 1
ATOM 790 C CA . LEU A 1 102 ? -9.217 8.335 7.594 1.00 92.56 102 LEU A CA 1
ATOM 791 C C . LEU A 1 102 ? -10.502 8.716 6.847 1.00 92.56 102 LEU A C 1
ATOM 793 O O . LEU A 1 102 ? -10.878 9.886 6.776 1.00 92.56 102 LEU A O 1
ATOM 797 N N . THR A 1 103 ? -11.173 7.719 6.278 1.00 92.38 103 THR A N 1
ATOM 798 C CA . THR A 1 103 ? -12.441 7.868 5.549 1.00 92.38 103 THR A CA 1
ATOM 799 C C . THR A 1 103 ? -13.318 6.634 5.786 1.00 92.38 103 THR A C 1
ATOM 801 O O . THR A 1 103 ? -12.828 5.619 6.282 1.00 92.38 103 THR A O 1
ATOM 804 N N . PRO A 1 104 ? -14.602 6.642 5.391 1.00 91.88 104 PRO A N 1
ATOM 805 C CA . PRO A 1 104 ? -15.473 5.478 5.558 1.00 91.88 104 PRO A CA 1
ATOM 806 C C . PRO A 1 104 ? -14.950 4.231 4.834 1.00 91.88 104 PRO A C 1
ATOM 808 O O . PRO A 1 104 ? -15.173 3.111 5.281 1.00 91.88 104 PRO A O 1
ATOM 811 N N . GLN A 1 105 ? -14.254 4.404 3.707 1.00 93.75 105 GLN A N 1
ATOM 812 C CA . GLN A 1 105 ? -13.700 3.307 2.913 1.00 93.75 105 GLN A CA 1
ATOM 813 C C . GLN A 1 105 ? -12.251 2.968 3.277 1.00 93.75 105 GLN A C 1
ATOM 815 O O . GLN A 1 105 ? -11.782 1.905 2.876 1.00 93.75 105 GLN A O 1
ATOM 820 N N . MET A 1 106 ? -11.543 3.835 4.005 1.00 93.06 106 MET A N 1
ATOM 821 C CA . MET A 1 106 ? -10.128 3.675 4.343 1.00 93.06 106 MET A CA 1
ATOM 822 C C . MET A 1 106 ? -9.904 3.916 5.833 1.00 93.06 106 MET A C 1
ATOM 824 O O . MET A 1 106 ? -10.003 5.044 6.307 1.00 93.06 106 MET A O 1
ATOM 828 N N . ILE A 1 107 ? -9.588 2.843 6.549 1.00 95.12 107 ILE A N 1
ATOM 829 C CA . ILE A 1 107 ? -9.410 2.826 7.997 1.00 95.12 107 ILE A CA 1
ATOM 830 C C . ILE A 1 107 ? -7.919 2.874 8.312 1.00 95.12 107 ILE A C 1
ATOM 832 O O . ILE A 1 107 ? -7.133 2.137 7.715 1.00 95.12 107 ILE A O 1
ATOM 836 N N . THR A 1 108 ? -7.551 3.734 9.256 1.00 93.62 108 THR A N 1
ATOM 837 C CA . THR A 1 108 ? -6.187 3.930 9.763 1.00 93.62 108 THR A CA 1
ATOM 838 C C . THR A 1 108 ? -6.159 3.790 11.284 1.00 93.62 108 THR A C 1
ATOM 840 O O . THR A 1 108 ? -7.204 3.839 11.940 1.00 93.62 108 THR A O 1
ATOM 843 N N . GLN A 1 109 ? -4.967 3.611 11.848 1.00 93.25 109 GLN A N 1
ATOM 844 C CA . GLN A 1 109 ? -4.752 3.420 13.286 1.00 93.25 109 GLN A CA 1
ATOM 845 C C . GLN A 1 109 ? -5.222 4.608 14.133 1.00 93.25 109 GLN A C 1
ATOM 847 O O . GLN A 1 109 ? -5.263 5.751 13.666 1.00 93.25 109 GLN A O 1
ATOM 852 N N . PHE A 1 110 ? -5.583 4.332 15.387 1.00 92.94 110 PHE A N 1
ATOM 853 C CA . PHE A 1 110 ? -5.747 5.371 16.402 1.00 92.94 110 PHE A CA 1
ATOM 854 C C . PHE A 1 110 ? -4.396 6.029 16.702 1.00 92.94 110 PHE A C 1
ATOM 856 O O . PHE A 1 110 ? -3.386 5.318 16.730 1.00 92.94 110 PHE A O 1
ATOM 863 N N . PRO A 1 111 ? -4.357 7.352 16.937 1.00 90.50 111 PRO A N 1
ATOM 864 C CA . PRO A 1 111 ? -3.133 8.022 17.338 1.00 90.50 111 PRO A CA 1
ATOM 865 C C . PRO A 1 111 ? -2.533 7.473 18.620 1.00 90.50 111 PRO A C 1
ATOM 867 O O . PRO A 1 111 ? -3.236 7.259 19.599 1.00 90.50 111 PRO A O 1
ATOM 870 N N . ILE A 1 112 ? -1.222 7.236 18.598 1.00 87.75 112 ILE A N 1
ATOM 871 C CA . ILE A 1 112 ? -0.487 6.739 19.759 1.00 87.75 112 ILE A CA 1
ATOM 872 C C . ILE A 1 112 ? -0.300 7.888 20.742 1.00 87.75 112 ILE A C 1
ATOM 874 O O . ILE A 1 112 ? 0.312 8.902 20.409 1.00 87.75 112 ILE A O 1
ATOM 878 N N . SER A 1 113 ? -0.790 7.704 21.963 1.00 86.12 113 SER A N 1
ATOM 879 C CA . SER A 1 113 ? -0.618 8.644 23.064 1.00 86.12 113 SER A CA 1
ATOM 880 C C . SER A 1 113 ? -0.321 7.910 24.368 1.00 86.12 113 SER A C 1
ATOM 882 O O . SER A 1 113 ? -0.681 6.742 24.546 1.00 86.12 113 SER A O 1
ATOM 884 N N . GLU A 1 114 ? 0.309 8.610 25.312 1.00 86.94 114 GLU A N 1
ATOM 885 C CA . GLU A 1 114 ? 0.414 8.116 26.685 1.00 86.94 114 GLU A CA 1
ATOM 886 C C . GLU A 1 114 ? -0.990 7.865 27.254 1.00 86.94 114 GLU A C 1
ATOM 888 O O . GLU A 1 114 ? -1.898 8.680 27.087 1.00 86.94 114 GLU A O 1
ATOM 893 N N . GLY A 1 115 ? -1.183 6.711 27.898 1.00 86.94 115 GLY A N 1
ATOM 894 C CA . GLY A 1 115 ? -2.482 6.327 28.456 1.00 86.94 115 GLY A CA 1
ATOM 895 C C . GLY A 1 115 ? -3.531 5.883 27.430 1.00 86.94 115 GLY A C 1
ATOM 896 O O . GLY A 1 115 ? -4.714 5.901 27.765 1.00 86.94 115 GLY A O 1
ATOM 897 N N . MET A 1 116 ? -3.126 5.485 26.214 1.00 90.06 116 MET A N 1
ATOM 898 C CA . MET A 1 116 ? -4.026 4.923 25.195 1.00 90.06 116 MET A CA 1
ATOM 899 C C . MET A 1 116 ? -4.975 3.859 25.792 1.00 90.06 116 MET A C 1
ATOM 901 O O . MET A 1 116 ? -4.502 2.926 26.455 1.00 90.06 116 MET A O 1
ATOM 905 N N . PRO A 1 117 ? -6.294 3.956 25.535 1.00 93.06 117 PRO A N 1
ATOM 906 C CA . PRO A 1 117 ? -7.264 2.949 25.949 1.00 93.06 117 PRO A CA 1
ATOM 907 C C . PRO A 1 117 ? -6.907 1.536 25.460 1.00 93.06 117 PRO A C 1
ATOM 909 O O . PRO A 1 117 ? -6.401 1.336 24.355 1.00 93.06 117 PRO A O 1
ATOM 912 N N . ALA A 1 118 ? -7.175 0.520 26.285 1.00 91.25 118 ALA A N 1
ATOM 913 C CA . ALA A 1 118 ? -6.772 -0.863 25.998 1.00 91.25 118 ALA A CA 1
ATOM 914 C C . ALA A 1 118 ? -7.438 -1.451 24.738 1.00 91.25 118 ALA A C 1
ATOM 916 O O . ALA A 1 118 ? -6.898 -2.349 24.091 1.00 91.25 118 ALA A O 1
ATOM 917 N N . ASP A 1 119 ? -8.624 -0.966 24.408 1.00 92.56 119 ASP A N 1
ATOM 918 C CA . ASP A 1 119 ? -9.417 -1.352 23.254 1.00 92.56 119 ASP A CA 1
ATOM 919 C C . ASP A 1 119 ? -8.932 -0.678 21.957 1.00 92.56 119 ASP A C 1
ATOM 921 O O . ASP A 1 119 ? -8.841 -1.351 20.928 1.00 92.56 119 ASP A O 1
ATOM 925 N N . GLU A 1 120 ? -8.504 0.586 22.011 1.00 93.06 120 GLU A N 1
ATOM 926 C CA . GLU A 1 120 ? -7.751 1.241 20.930 1.00 93.06 120 GLU A CA 1
ATOM 927 C C . GLU A 1 120 ? -6.395 0.562 20.687 1.00 93.06 120 GLU A C 1
ATOM 929 O O . GLU A 1 120 ? -6.026 0.289 19.542 1.00 93.06 120 GLU A O 1
ATOM 934 N N . ALA A 1 121 ? -5.677 0.203 21.756 1.00 90.44 121 ALA A N 1
ATOM 935 C CA . ALA A 1 121 ? -4.414 -0.525 21.659 1.00 90.44 121 ALA A CA 1
ATOM 936 C C . ALA A 1 121 ? -4.602 -1.907 21.008 1.00 90.44 121 ALA A C 1
ATOM 938 O O . ALA A 1 121 ? -3.830 -2.301 20.128 1.00 90.44 121 ALA A O 1
ATOM 939 N N . LEU A 1 122 ? -5.663 -2.634 21.385 1.00 90.75 122 LEU A N 1
ATOM 940 C CA . LEU A 1 122 ? -6.036 -3.898 20.747 1.00 90.75 122 LEU A CA 1
ATOM 941 C C . LEU A 1 122 ? -6.357 -3.701 19.261 1.00 90.75 122 LEU A C 1
ATOM 943 O O . LEU A 1 122 ? -5.893 -4.486 18.430 1.00 90.75 122 LEU A O 1
ATOM 947 N N . PHE A 1 123 ? -7.127 -2.665 18.918 1.00 93.31 123 PHE A N 1
ATOM 948 C CA . PHE A 1 123 ? -7.411 -2.326 17.527 1.00 93.31 123 PHE A CA 1
ATOM 949 C C . PHE A 1 123 ? -6.114 -2.083 16.748 1.00 93.31 123 PHE A C 1
ATOM 951 O O . PHE A 1 123 ? -5.908 -2.713 15.713 1.00 93.31 123 PHE A O 1
ATOM 958 N N . ASN A 1 124 ? -5.217 -1.231 17.252 1.00 92.75 124 ASN A N 1
ATOM 959 C CA . ASN A 1 124 ? -3.959 -0.897 16.583 1.00 92.75 124 ASN A CA 1
ATOM 960 C C . ASN A 1 124 ? -3.069 -2.127 16.377 1.00 92.75 124 ASN A C 1
ATOM 962 O O . ASN A 1 124 ? -2.518 -2.298 15.287 1.00 92.75 124 ASN A O 1
ATOM 966 N N . TYR A 1 125 ? -2.997 -3.016 17.372 1.00 89.62 125 TYR A N 1
ATOM 967 C CA . TYR A 1 125 ? -2.291 -4.293 17.270 1.00 89.62 125 TYR A CA 1
ATOM 968 C C . TYR A 1 125 ? -2.843 -5.166 16.134 1.00 89.62 125 TYR A C 1
ATOM 970 O O . TYR A 1 125 ? -2.092 -5.627 15.272 1.00 89.62 125 TYR A O 1
ATOM 978 N N . LEU A 1 126 ? -4.163 -5.372 16.085 1.00 89.94 126 LEU A N 1
ATOM 979 C CA . LEU A 1 126 ? -4.808 -6.175 15.039 1.00 89.94 126 LEU A CA 1
ATOM 980 C C . LEU A 1 126 ? -4.693 -5.518 13.662 1.00 89.94 126 LEU A C 1
ATOM 982 O O . LEU A 1 126 ? -4.491 -6.207 12.660 1.00 89.94 126 LEU A O 1
ATOM 986 N N . HIS A 1 127 ? -4.796 -4.192 13.611 1.00 91.69 127 HIS A N 1
ATOM 987 C CA . HIS A 1 127 ? -4.633 -3.399 12.398 1.00 91.69 127 HIS A CA 1
ATOM 988 C C . HIS A 1 127 ? -3.229 -3.570 11.821 1.00 91.69 127 HIS A C 1
ATOM 990 O O . HIS A 1 127 ? -3.090 -3.895 10.643 1.00 91.69 127 HIS A O 1
ATOM 996 N N . SER A 1 128 ? -2.187 -3.456 12.647 1.00 88.12 128 SER A N 1
ATOM 997 C CA . SER A 1 128 ? -0.816 -3.732 12.215 1.00 88.12 128 SER A CA 1
ATOM 998 C C . SER A 1 128 ? -0.610 -5.191 11.808 1.00 88.12 128 SER A C 1
ATOM 1000 O O . SER A 1 128 ? -0.066 -5.446 10.738 1.00 88.12 128 SER A O 1
ATOM 1002 N N . ARG A 1 129 ? -1.116 -6.166 12.579 1.00 86.44 129 ARG A N 1
ATOM 1003 C CA . ARG A 1 129 ? -1.053 -7.586 12.178 1.00 86.44 129 ARG A CA 1
ATOM 1004 C C . ARG A 1 129 ? -1.703 -7.837 10.823 1.00 86.44 129 ARG A C 1
ATOM 1006 O O . ARG A 1 129 ? -1.253 -8.682 10.059 1.00 86.44 129 ARG A O 1
ATOM 1013 N N . THR A 1 130 ? -2.774 -7.114 10.532 1.00 87.69 130 THR A N 1
ATOM 1014 C CA . THR A 1 130 ? -3.469 -7.196 9.252 1.00 87.69 130 THR A CA 1
ATOM 1015 C C . THR A 1 130 ? -2.592 -6.644 8.118 1.00 87.69 130 THR A C 1
ATOM 1017 O O . THR A 1 130 ? -2.528 -7.254 7.045 1.00 87.69 130 THR A O 1
ATOM 1020 N N . ARG A 1 131 ? -1.867 -5.542 8.366 1.00 88.38 131 ARG A N 1
ATOM 1021 C CA . ARG A 1 131 ? -0.942 -4.914 7.406 1.00 88.38 131 ARG A CA 1
ATOM 1022 C C . ARG A 1 131 ? 0.272 -5.766 7.041 1.00 88.38 131 ARG A C 1
ATOM 1024 O O . ARG A 1 131 ? 0.690 -5.665 5.895 1.00 88.38 131 ARG A O 1
ATOM 1031 N N . ILE A 1 132 ? 0.710 -6.703 7.891 1.00 86.19 132 ILE A N 1
ATOM 1032 C CA . ILE A 1 132 ? 1.766 -7.692 7.562 1.00 86.19 132 ILE A CA 1
ATOM 1033 C C . ILE A 1 132 ? 1.543 -8.354 6.190 1.00 86.19 132 ILE A C 1
ATOM 1035 O O . ILE A 1 132 ? 2.485 -8.702 5.486 1.00 86.19 132 ILE A O 1
ATOM 1039 N N . THR A 1 133 ? 0.290 -8.526 5.762 1.00 87.81 133 THR A N 1
ATOM 1040 C CA . THR A 1 133 ? -0.037 -9.044 4.422 1.00 87.81 133 THR A CA 1
ATOM 1041 C C . THR A 1 133 ? 0.618 -8.238 3.289 1.00 87.81 133 THR A C 1
ATOM 1043 O O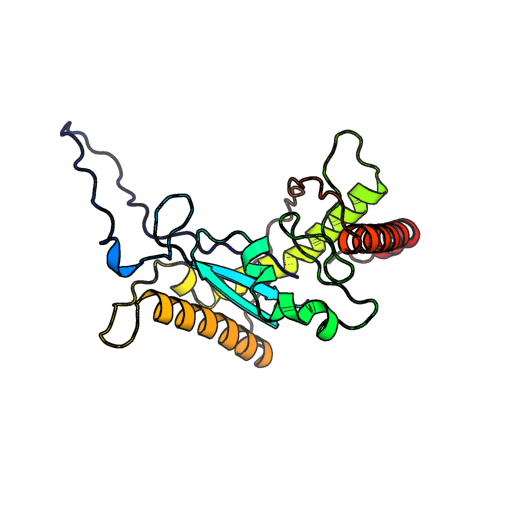 . THR A 1 133 ? 1.029 -8.813 2.282 1.00 87.81 133 THR A O 1
ATOM 1046 N N . VAL A 1 134 ? 0.709 -6.912 3.426 1.00 89.12 134 VAL A N 1
ATOM 1047 C CA . VAL A 1 134 ? 1.329 -6.029 2.431 1.00 89.12 134 VAL A CA 1
ATOM 1048 C C . VAL A 1 134 ? 2.833 -6.224 2.402 1.00 89.12 134 VAL A C 1
ATOM 1050 O O . VAL A 1 134 ? 3.386 -6.458 1.329 1.00 89.12 134 VAL A O 1
ATOM 1053 N N . GLU A 1 135 ? 3.475 -6.199 3.566 1.00 88.38 135 GLU A N 1
ATOM 1054 C CA . GLU A 1 135 ? 4.906 -6.466 3.712 1.00 88.38 135 GLU A CA 1
ATOM 1055 C C . GLU A 1 135 ? 5.269 -7.837 3.136 1.00 88.38 135 GLU A C 1
A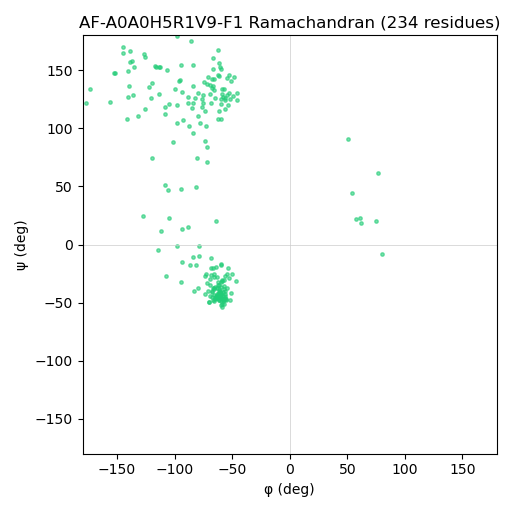TOM 1057 O O . GLU A 1 135 ? 6.189 -7.944 2.327 1.00 88.38 135 GLU A O 1
ATOM 1062 N N . ARG A 1 136 ? 4.478 -8.872 3.450 1.00 88.12 136 ARG A N 1
ATOM 1063 C CA . ARG A 1 136 ? 4.621 -10.220 2.882 1.00 88.12 136 ARG A CA 1
ATOM 1064 C C . ARG A 1 136 ? 4.514 -10.206 1.363 1.00 88.12 136 ARG A C 1
ATOM 1066 O O . ARG A 1 136 ? 5.347 -10.807 0.691 1.00 88.12 136 ARG A O 1
ATOM 1073 N N . ALA A 1 137 ? 3.519 -9.518 0.802 1.00 91.06 137 ALA A N 1
ATOM 1074 C CA . ALA A 1 137 ? 3.376 -9.408 -0.646 1.00 91.06 137 ALA A CA 1
ATOM 1075 C C . ALA A 1 137 ? 4.596 -8.720 -1.281 1.00 91.06 137 ALA A C 1
ATOM 1077 O O . ALA A 1 137 ? 5.121 -9.209 -2.279 1.00 91.06 137 ALA A O 1
ATOM 1078 N N . ILE A 1 138 ? 5.079 -7.624 -0.688 1.00 89.81 138 ILE A N 1
ATOM 1079 C CA . ILE A 1 138 ? 6.269 -6.900 -1.153 1.00 89.81 138 ILE A CA 1
ATOM 1080 C C . ILE A 1 138 ? 7.516 -7.787 -1.060 1.00 89.81 138 ILE A C 1
ATOM 1082 O O . ILE A 1 138 ? 8.276 -7.851 -2.026 1.00 89.81 138 ILE A O 1
ATOM 1086 N N . GLY A 1 139 ? 7.707 -8.498 0.053 1.00 89.88 139 GLY A N 1
ATOM 1087 C CA . GLY A 1 139 ? 8.801 -9.448 0.252 1.00 89.88 139 GLY A CA 1
ATOM 1088 C C . GLY A 1 139 ? 8.794 -10.553 -0.803 1.00 89.88 139 GLY A C 1
ATOM 1089 O O . GLY A 1 139 ? 9.798 -10.761 -1.478 1.00 89.88 139 GLY A O 1
ATOM 1090 N N . MET A 1 140 ? 7.637 -11.177 -1.053 1.00 91.19 140 MET A N 1
ATOM 1091 C CA . MET A 1 140 ? 7.473 -12.170 -2.125 1.00 91.19 140 MET A CA 1
ATOM 1092 C C . MET A 1 140 ? 7.824 -11.601 -3.504 1.00 91.19 140 MET A C 1
ATOM 1094 O O . MET A 1 140 ? 8.503 -12.256 -4.293 1.00 91.19 140 MET A O 1
ATOM 1098 N N . ILE A 1 141 ? 7.361 -10.387 -3.809 1.00 92.69 141 ILE A N 1
ATOM 1099 C CA . ILE A 1 141 ? 7.619 -9.732 -5.094 1.00 92.69 141 ILE A CA 1
ATOM 1100 C C . ILE A 1 141 ? 9.114 -9.450 -5.265 1.00 92.69 141 ILE A C 1
ATOM 1102 O O . ILE A 1 141 ? 9.660 -9.742 -6.328 1.00 92.69 141 ILE A O 1
ATOM 1106 N N . LYS A 1 142 ? 9.783 -8.916 -4.237 1.00 89.25 142 LYS A N 1
ATOM 1107 C CA . LYS A 1 142 ? 11.233 -8.694 -4.256 1.00 89.25 142 LYS A CA 1
ATOM 1108 C C . LYS A 1 142 ? 11.977 -10.023 -4.416 1.00 89.25 142 LYS A C 1
ATOM 1110 O O . LYS A 1 142 ? 12.842 -10.110 -5.288 1.00 89.25 142 LYS A O 1
ATOM 1115 N N . ASN A 1 143 ? 11.581 -11.066 -3.668 1.00 88.25 143 ASN A N 1
ATOM 1116 C CA . ASN A 1 143 ? 12.152 -12.429 -3.722 1.00 88.25 143 ASN A CA 1
ATOM 1117 C C . ASN A 1 143 ? 12.088 -13.019 -5.124 1.00 88.25 143 ASN A C 1
ATOM 1119 O O . ASN A 1 143 ? 13.066 -13.566 -5.630 1.00 88.25 143 ASN A O 1
ATOM 1123 N N . ARG A 1 144 ? 10.960 -12.813 -5.788 1.00 90.38 144 ARG A N 1
ATOM 1124 C CA . ARG A 1 144 ? 10.718 -13.258 -7.152 1.00 90.38 144 ARG A CA 1
ATOM 1125 C C . ARG A 1 144 ? 11.465 -12.431 -8.198 1.00 90.38 144 ARG A C 1
ATOM 1127 O O . ARG A 1 144 ? 12.003 -12.980 -9.155 1.00 90.38 144 ARG A O 1
ATOM 1134 N N . PHE A 1 145 ? 11.482 -11.114 -8.036 1.00 92.44 145 PHE A N 1
ATOM 1135 C CA . PHE A 1 145 ? 12.048 -10.175 -8.997 1.00 92.44 145 PHE A CA 1
ATOM 1136 C C . PHE A 1 145 ? 13.175 -9.386 -8.348 1.00 92.44 145 PHE A C 1
ATOM 1138 O O . PHE A 1 145 ? 13.044 -8.193 -8.084 1.00 92.44 145 PHE A O 1
ATOM 1145 N N . ARG A 1 146 ? 14.320 -10.050 -8.164 1.00 90.00 146 ARG A N 1
ATOM 1146 C CA . ARG A 1 146 ? 15.549 -9.458 -7.601 1.00 90.00 146 ARG A CA 1
ATOM 1147 C C . ARG A 1 146 ? 16.006 -8.185 -8.327 1.00 90.00 146 ARG A C 1
ATOM 1149 O O . ARG A 1 146 ? 16.702 -7.367 -7.747 1.00 90.00 146 ARG A O 1
ATOM 1156 N N . ILE A 1 147 ? 15.562 -7.967 -9.571 1.00 89.81 147 ILE A N 1
ATOM 1157 C CA . ILE A 1 147 ? 15.763 -6.704 -10.298 1.00 89.81 147 ILE A CA 1
ATOM 1158 C C . ILE A 1 147 ? 15.207 -5.480 -9.546 1.00 89.81 147 ILE A C 1
ATOM 1160 O O . ILE A 1 147 ? 15.718 -4.384 -9.722 1.00 89.81 147 ILE A O 1
ATOM 1164 N N . LEU A 1 148 ? 14.190 -5.660 -8.696 1.00 89.75 148 LEU A N 1
ATOM 1165 C CA . LEU A 1 148 ? 13.604 -4.609 -7.858 1.00 89.75 148 LEU A CA 1
ATOM 1166 C C . LEU A 1 148 ? 14.437 -4.291 -6.609 1.00 89.75 148 LEU A C 1
ATOM 1168 O O . LEU A 1 148 ? 14.133 -3.327 -5.915 1.00 89.75 148 LEU A O 1
ATOM 1172 N N . GLU A 1 149 ? 15.453 -5.097 -6.306 1.00 84.25 149 GLU A N 1
ATOM 1173 C CA . GLU A 1 149 ? 16.420 -4.843 -5.231 1.00 84.25 149 GLU A CA 1
ATOM 1174 C C . GLU A 1 149 ? 17.709 -4.208 -5.752 1.00 84.25 149 GLU A C 1
ATOM 1176 O O . GLU A 1 149 ? 18.624 -3.922 -4.985 1.00 84.25 149 GLU A O 1
ATOM 1181 N N . LEU A 1 150 ? 17.791 -3.999 -7.065 1.00 83.19 150 LEU A N 1
ATOM 1182 C CA . LEU A 1 150 ? 18.936 -3.402 -7.722 1.00 83.19 150 LEU A CA 1
ATOM 1183 C C . LEU A 1 150 ? 18.556 -2.037 -8.307 1.00 83.19 150 LEU A C 1
ATOM 1185 O O . LEU A 1 150 ? 17.402 -1.826 -8.694 1.00 83.19 150 LEU A O 1
ATOM 1189 N N . PRO A 1 151 ? 19.531 -1.120 -8.447 1.00 82.12 151 PRO A N 1
ATOM 1190 C CA . PRO A 1 151 ? 19.326 0.104 -9.200 1.00 82.12 151 PRO A CA 1
ATOM 1191 C C . PRO A 1 151 ? 18.869 -0.226 -10.626 1.00 82.12 151 PRO A C 1
ATOM 1193 O O . PRO A 1 151 ? 19.531 -0.961 -11.366 1.00 82.12 151 PRO A O 1
ATOM 1196 N N . LEU A 1 152 ? 17.729 0.333 -11.014 1.00 83.00 152 LEU A N 1
ATOM 1197 C CA . LEU A 1 152 ? 17.187 0.193 -12.355 1.00 83.00 152 LEU A CA 1
ATOM 1198 C C . LEU A 1 152 ? 17.923 1.168 -13.298 1.00 83.00 152 LEU A C 1
ATOM 1200 O O . LEU A 1 152 ? 17.774 2.380 -13.184 1.00 83.00 152 LEU A O 1
ATOM 1204 N N . ASN A 1 153 ? 18.741 0.633 -14.213 1.00 80.56 153 ASN A N 1
ATOM 1205 C CA . ASN A 1 153 ? 19.631 1.406 -15.099 1.00 80.56 153 ASN A CA 1
ATOM 1206 C C . ASN A 1 153 ? 19.116 1.471 -16.552 1.00 80.56 153 ASN A C 1
ATOM 1208 O O . ASN A 1 153 ? 19.844 1.178 -17.505 1.00 80.56 153 ASN A O 1
ATOM 1212 N N . GLN A 1 154 ? 17.832 1.772 -16.744 1.00 79.94 154 GLN A N 1
ATOM 1213 C CA . GLN A 1 154 ? 17.235 1.882 -18.075 1.00 79.94 154 GLN A CA 1
ATOM 1214 C C . GLN A 1 154 ? 17.794 3.117 -18.767 1.00 79.94 154 GLN A C 1
ATOM 1216 O O . GLN A 1 154 ? 17.760 4.217 -18.229 1.00 79.94 154 GLN A O 1
ATOM 1221 N N . LYS A 1 155 ? 18.277 2.932 -19.993 1.00 75.44 155 LYS A N 1
ATOM 1222 C CA . LYS A 1 155 ? 18.731 4.050 -20.814 1.00 75.44 155 LYS A CA 1
ATOM 1223 C C . LYS A 1 155 ? 17.534 4.821 -21.349 1.00 75.44 155 LYS A C 1
ATOM 1225 O O . LYS A 1 155 ? 16.544 4.214 -21.779 1.00 75.44 155 LYS A O 1
ATOM 1230 N N . GLU A 1 156 ? 17.662 6.140 -21.365 1.00 76.88 156 GLU A N 1
ATOM 1231 C CA . GLU A 1 156 ? 16.763 7.018 -22.100 1.00 76.88 156 GLU A CA 1
ATOM 1232 C C . GLU A 1 156 ? 16.798 6.682 -23.600 1.00 76.88 156 GLU A C 1
ATOM 1234 O O . GLU A 1 156 ? 17.778 6.154 -24.137 1.00 76.88 156 GLU A O 1
ATOM 1239 N N . SER A 1 157 ? 15.689 6.929 -24.285 1.00 76.38 157 SER A N 1
ATOM 1240 C CA . SER A 1 157 ? 15.578 6.785 -25.731 1.00 76.38 157 SER A CA 1
ATOM 1241 C C . SER A 1 157 ? 14.826 7.966 -26.309 1.00 76.38 157 SER A C 1
ATOM 1243 O O . SER A 1 157 ? 14.018 8.581 -25.623 1.00 76.38 157 SER A O 1
ATOM 1245 N N . LEU A 1 158 ? 15.033 8.220 -27.603 1.00 75.06 158 LEU A N 1
ATOM 1246 C CA . LEU A 1 158 ? 14.427 9.325 -28.354 1.00 75.06 158 LEU A CA 1
ATOM 1247 C C . LEU A 1 158 ? 12.902 9.449 -28.191 1.00 75.06 158 LEU A C 1
ATOM 1249 O O . LEU A 1 158 ? 12.359 10.532 -28.376 1.00 75.06 158 LEU A O 1
ATOM 1253 N N . HIS A 1 159 ? 12.211 8.353 -27.873 1.00 80.06 159 HIS A N 1
ATOM 1254 C CA . HIS A 1 159 ? 10.753 8.312 -27.762 1.00 80.06 159 HIS A CA 1
ATOM 1255 C C . HIS A 1 159 ? 10.241 8.037 -26.345 1.00 80.06 159 HIS A C 1
ATOM 1257 O O . HIS A 1 159 ? 9.030 8.029 -26.139 1.00 80.06 159 HIS A O 1
ATOM 1263 N N . GLU A 1 160 ? 11.123 7.776 -25.376 1.00 79.81 160 GLU A N 1
ATOM 1264 C CA . GLU A 1 160 ? 10.695 7.347 -24.046 1.00 79.81 160 GLU A CA 1
ATOM 1265 C C . GLU A 1 160 ? 11.740 7.656 -22.958 1.00 79.81 160 GLU A C 1
ATOM 1267 O O . GLU A 1 160 ? 12.868 7.149 -23.033 1.00 79.81 160 GLU A O 1
ATOM 1272 N N . PRO A 1 161 ? 11.359 8.414 -21.909 1.00 83.06 161 PRO A N 1
ATOM 1273 C CA . PRO A 1 161 ? 12.224 8.669 -20.763 1.00 83.06 161 PRO A CA 1
ATOM 1274 C C . PRO A 1 161 ? 12.591 7.381 -20.018 1.00 83.06 161 PRO A C 1
ATOM 1276 O O . PRO A 1 161 ? 11.756 6.483 -19.854 1.00 83.06 161 PRO A O 1
ATOM 1279 N N . ALA A 1 162 ? 13.809 7.322 -19.473 1.00 82.69 162 ALA A N 1
ATOM 1280 C CA . ALA A 1 162 ? 14.286 6.203 -18.653 1.00 82.69 162 ALA A CA 1
ATOM 1281 C C . ALA A 1 162 ? 13.307 5.842 -17.517 1.00 82.69 162 ALA A C 1
ATOM 1283 O O . ALA A 1 162 ? 12.985 4.672 -17.302 1.00 82.69 162 ALA A O 1
ATOM 1284 N N . THR A 1 163 ? 12.750 6.858 -16.856 1.00 82.50 163 THR A N 1
ATOM 1285 C CA . THR A 1 163 ? 11.794 6.731 -15.743 1.00 82.50 163 THR A CA 1
ATOM 1286 C C . THR A 1 163 ? 10.491 6.040 -16.143 1.00 82.50 163 THR A C 1
ATOM 1288 O O . THR A 1 163 ? 9.941 5.254 -15.368 1.00 82.50 163 THR A O 1
ATOM 1291 N N . SER A 1 164 ? 10.018 6.254 -17.375 1.00 86.00 164 SER A N 1
ATOM 1292 C CA . SER A 1 164 ? 8.822 5.582 -17.899 1.00 86.00 164 SER A CA 1
ATOM 1293 C C . SER A 1 164 ? 9.070 4.088 -18.092 1.00 86.00 164 SER A C 1
ATOM 1295 O O . SER A 1 164 ? 8.244 3.267 -17.685 1.00 86.00 164 SER A O 1
ATOM 1297 N N . ARG A 1 165 ? 10.249 3.719 -18.603 1.00 86.31 165 ARG A N 1
ATOM 1298 C CA . ARG A 1 165 ? 10.659 2.312 -18.730 1.00 86.31 165 ARG A CA 1
ATOM 1299 C C . ARG A 1 165 ? 10.846 1.642 -17.382 1.00 86.31 165 ARG A C 1
ATOM 1301 O O . ARG A 1 165 ? 10.374 0.526 -17.188 1.00 86.31 165 ARG A O 1
ATOM 1308 N N . MET A 1 166 ? 11.492 2.319 -16.433 1.00 88.62 166 MET A N 1
ATOM 1309 C CA . MET A 1 166 ? 11.616 1.828 -15.058 1.00 88.62 166 MET A CA 1
ATOM 1310 C C . MET A 1 166 ? 10.233 1.539 -14.459 1.00 88.62 166 MET A C 1
ATOM 1312 O O . MET A 1 166 ? 9.993 0.449 -13.940 1.00 88.62 166 MET A O 1
ATOM 1316 N N . ALA A 1 167 ? 9.289 2.477 -14.597 1.00 89.44 167 ALA A N 1
ATOM 1317 C CA . ALA A 1 167 ? 7.918 2.305 -14.127 1.00 89.44 167 ALA A CA 1
ATOM 1318 C C . ALA A 1 167 ? 7.208 1.119 -14.806 1.00 89.44 167 ALA A C 1
ATOM 1320 O O . ALA A 1 167 ? 6.486 0.375 -14.141 1.00 89.44 167 ALA A O 1
ATOM 1321 N N . GLN A 1 168 ? 7.414 0.906 -16.109 1.00 91.25 168 GLN A N 1
ATOM 1322 C CA . GLN A 1 168 ? 6.873 -0.256 -16.821 1.00 91.25 168 GLN A CA 1
ATOM 1323 C C . GLN A 1 168 ? 7.457 -1.572 -16.305 1.00 91.25 168 GLN A C 1
ATOM 1325 O O . GLN A 1 168 ? 6.690 -2.498 -16.052 1.00 91.25 168 GLN A O 1
ATOM 1330 N N . VAL A 1 169 ? 8.775 -1.653 -16.092 1.00 92.88 169 VAL A N 1
ATOM 1331 C CA . VAL A 1 169 ? 9.433 -2.844 -15.525 1.00 92.88 169 VAL A CA 1
ATOM 1332 C C . VAL A 1 169 ? 8.847 -3.176 -14.154 1.00 92.88 169 VAL A C 1
ATOM 1334 O O . VAL A 1 169 ? 8.450 -4.318 -13.916 1.00 92.88 169 VAL A O 1
ATOM 1337 N N . ILE A 1 170 ? 8.705 -2.173 -13.283 1.00 93.12 170 ILE A N 1
ATOM 1338 C CA . ILE A 1 170 ? 8.104 -2.334 -11.953 1.00 93.12 170 ILE A CA 1
ATOM 1339 C C . ILE A 1 170 ? 6.654 -2.839 -12.065 1.00 93.12 170 ILE A C 1
ATOM 1341 O O . ILE A 1 170 ? 6.294 -3.832 -11.430 1.00 93.12 170 ILE A O 1
ATOM 1345 N N . LYS A 1 171 ? 5.821 -2.221 -12.918 1.00 94.38 171 LYS A N 1
ATOM 1346 C CA . LYS A 1 171 ? 4.435 -2.678 -13.153 1.00 94.38 171 LYS A CA 1
ATOM 1347 C C . LYS A 1 171 ? 4.384 -4.112 -13.674 1.00 94.38 171 LYS A C 1
ATOM 1349 O O . LYS A 1 171 ? 3.554 -4.890 -13.207 1.00 94.38 171 LYS A O 1
ATOM 1354 N N . CYS A 1 172 ? 5.263 -4.471 -14.609 1.00 96.31 172 CYS A N 1
ATOM 1355 C CA . CYS A 1 172 ? 5.337 -5.822 -15.158 1.00 96.31 172 CYS A CA 1
ATOM 1356 C C . CYS A 1 172 ? 5.650 -6.846 -14.065 1.00 96.31 172 CYS A C 1
ATOM 1358 O O . CYS A 1 172 ? 4.985 -7.877 -14.015 1.00 96.31 172 CYS A O 1
ATOM 1360 N N . CYS A 1 173 ? 6.578 -6.545 -13.151 1.00 96.19 173 CYS A N 1
ATOM 1361 C CA . CYS A 1 173 ? 6.873 -7.413 -12.009 1.00 96.19 173 CYS A CA 1
ATOM 1362 C C . CYS A 1 173 ? 5.613 -7.661 -11.161 1.00 96.19 173 CYS A C 1
ATOM 1364 O O . CYS A 1 173 ? 5.266 -8.805 -10.878 1.00 96.19 173 CYS A O 1
ATOM 1366 N N . PHE A 1 174 ? 4.859 -6.615 -10.819 1.00 95.88 174 PHE A N 1
ATOM 1367 C CA . PHE A 1 174 ? 3.629 -6.767 -10.032 1.00 95.88 174 PHE A CA 1
ATOM 1368 C C . PHE A 1 174 ? 2.517 -7.539 -10.763 1.00 95.88 174 PHE A C 1
ATOM 1370 O O . PHE A 1 174 ? 1.798 -8.324 -10.145 1.00 95.88 174 PHE A O 1
ATOM 1377 N N . ILE A 1 175 ? 2.371 -7.349 -12.078 1.00 96.94 175 ILE A N 1
ATOM 1378 C CA . ILE A 1 175 ? 1.402 -8.100 -12.892 1.00 96.94 175 ILE A CA 1
ATOM 1379 C C . ILE A 1 175 ? 1.805 -9.576 -12.964 1.00 96.94 175 ILE A C 1
ATOM 1381 O O . ILE A 1 175 ? 0.978 -10.454 -12.714 1.00 96.94 175 ILE A O 1
ATOM 1385 N N . LEU A 1 176 ? 3.075 -9.855 -13.261 1.00 97.06 176 LEU A N 1
ATOM 1386 C CA . LEU A 1 176 ? 3.597 -11.216 -13.349 1.00 97.06 176 LEU A CA 1
ATOM 1387 C C . LEU A 1 176 ? 3.522 -11.937 -12.001 1.00 97.06 176 LEU A C 1
ATOM 1389 O O . LEU A 1 176 ? 3.167 -13.109 -11.976 1.00 97.06 176 LEU A O 1
ATOM 1393 N N . HIS A 1 177 ? 3.755 -11.251 -10.877 1.00 95.50 177 HIS A N 1
ATOM 1394 C CA . HIS A 1 177 ? 3.533 -11.808 -9.535 1.00 95.50 177 HIS A CA 1
ATOM 1395 C C . HIS A 1 177 ? 2.128 -12.403 -9.382 1.00 95.50 177 HIS A C 1
ATOM 1397 O O . HIS A 1 177 ? 1.980 -13.547 -8.960 1.00 95.50 177 HIS A O 1
ATOM 1403 N N . ASN A 1 178 ? 1.089 -11.676 -9.800 1.00 96.00 178 ASN A N 1
ATOM 1404 C CA . ASN A 1 178 ? -0.282 -12.189 -9.757 1.00 96.00 178 ASN A CA 1
ATOM 1405 C C . ASN A 1 178 ? -0.501 -13.394 -10.682 1.00 96.00 178 ASN A C 1
ATOM 1407 O O . ASN A 1 178 ? -1.276 -14.293 -10.338 1.00 96.00 178 ASN A O 1
ATOM 1411 N N . VAL A 1 179 ? 0.146 -13.409 -11.854 1.00 96.69 179 VAL A N 1
ATOM 1412 C CA . VAL A 1 179 ? 0.120 -14.561 -12.768 1.00 96.69 179 VAL A CA 1
ATOM 1413 C C . VAL A 1 179 ? 0.723 -15.776 -12.072 1.00 96.69 179 VAL A C 1
ATOM 1415 O O . VAL A 1 179 ? 0.083 -16.821 -12.033 1.00 96.69 179 VAL A O 1
ATOM 1418 N N . PHE A 1 180 ? 1.883 -15.629 -11.435 1.00 94.62 180 PHE A N 1
ATOM 1419 C CA . PHE A 1 180 ? 2.541 -16.715 -10.715 1.00 94.62 180 PHE A CA 1
ATOM 1420 C C . PHE A 1 180 ? 1.722 -17.241 -9.528 1.00 94.62 180 PHE A C 1
ATOM 1422 O O . PHE A 1 180 ? 1.501 -18.448 -9.453 1.00 94.62 180 PHE A O 1
ATOM 1429 N N . ILE A 1 181 ? 1.124 -16.363 -8.708 1.00 93.06 181 ILE A N 1
ATOM 1430 C CA . ILE A 1 181 ? 0.176 -16.794 -7.661 1.00 93.06 181 ILE A CA 1
ATOM 1431 C C . ILE A 1 181 ? -0.978 -17.603 -8.278 1.00 93.06 181 ILE A C 1
ATOM 1433 O O . ILE A 1 181 ? -1.437 -18.594 -7.712 1.00 93.06 181 ILE A O 1
ATOM 1437 N N . SER A 1 182 ? -1.480 -17.194 -9.446 1.00 94.38 182 SER A N 1
ATOM 1438 C CA . SER A 1 182 ? -2.569 -17.906 -10.133 1.00 94.38 182 SER A CA 1
ATOM 1439 C C . SER A 1 182 ? -2.131 -19.269 -10.677 1.00 94.38 182 SER A C 1
ATOM 1441 O O . SER A 1 182 ? -2.938 -20.196 -10.706 1.00 94.38 182 SER A O 1
ATOM 1443 N N . LEU A 1 183 ? -0.854 -19.405 -11.034 1.00 94.56 183 LEU A N 1
ATOM 1444 C CA . LEU A 1 183 ? -0.210 -20.669 -11.392 1.00 94.56 183 LEU A CA 1
ATOM 1445 C C . LEU A 1 183 ? 0.174 -21.520 -10.168 1.00 94.56 183 LEU A C 1
ATOM 1447 O O . LEU A 1 183 ? 0.657 -22.634 -10.352 1.00 94.56 183 LEU A O 1
ATOM 1451 N N . LYS A 1 184 ? -0.087 -21.034 -8.943 1.00 89.50 184 LYS A N 1
ATOM 1452 C CA . LYS A 1 184 ? 0.224 -21.700 -7.667 1.00 89.50 184 LYS A CA 1
ATOM 1453 C C . LYS A 1 184 ? 1.694 -22.090 -7.556 1.00 89.50 184 LYS A C 1
ATOM 1455 O O . LYS A 1 184 ? 2.022 -23.212 -7.178 1.00 89.50 184 LYS A O 1
ATOM 1460 N N . ASP A 1 185 ? 2.577 -21.180 -7.935 1.00 85.12 185 ASP A N 1
ATOM 1461 C CA . ASP A 1 185 ? 3.996 -21.440 -7.807 1.00 85.12 185 ASP A CA 1
ATOM 1462 C C . ASP A 1 185 ? 4.431 -21.437 -6.328 1.00 85.12 185 ASP A C 1
ATOM 1464 O O . ASP A 1 185 ? 3.904 -20.692 -5.503 1.00 85.12 185 ASP A O 1
ATOM 1468 N N . ASN A 1 186 ? 5.375 -22.312 -5.978 1.00 68.31 186 ASN A N 1
ATOM 1469 C CA . ASN A 1 186 ? 5.754 -22.587 -4.586 1.00 68.31 186 ASN A CA 1
ATOM 1470 C C . ASN A 1 186 ? 6.734 -21.540 -4.023 1.00 68.31 186 ASN A C 1
ATOM 1472 O O . ASN A 1 186 ? 7.785 -21.894 -3.493 1.00 68.31 186 ASN A O 1
ATOM 1476 N N . VAL A 1 187 ? 6.430 -20.249 -4.168 1.00 67.38 187 VAL A N 1
ATOM 1477 C CA . VAL A 1 187 ? 7.192 -19.193 -3.487 1.00 67.38 187 VAL A CA 1
ATOM 1478 C C . VAL A 1 187 ? 6.575 -18.991 -2.114 1.00 67.38 187 VAL A C 1
ATOM 1480 O O . VAL A 1 187 ? 5.522 -18.364 -1.981 1.00 67.38 187 VAL A O 1
ATOM 1483 N N . GLU A 1 188 ? 7.227 -19.542 -1.094 1.00 63.16 188 GLU A N 1
ATOM 1484 C CA . GLU A 1 188 ? 6.856 -19.247 0.282 1.00 63.16 188 GLU A CA 1
ATOM 1485 C C . GLU A 1 188 ? 7.223 -17.794 0.626 1.00 63.16 188 GLU A C 1
ATOM 1487 O O . GLU A 1 188 ? 8.277 -17.295 0.219 1.00 63.16 188 GLU A O 1
ATOM 1492 N N . PRO A 1 189 ? 6.334 -17.074 1.326 1.00 57.91 189 PRO A N 1
ATOM 1493 C CA . PRO A 1 189 ? 6.631 -15.734 1.795 1.00 57.91 189 PRO A CA 1
ATOM 1494 C C . PRO A 1 189 ? 7.714 -15.787 2.872 1.00 57.91 189 PRO A C 1
ATOM 1496 O O . PRO A 1 189 ? 7.589 -16.560 3.820 1.00 57.91 189 PRO A O 1
ATOM 1499 N N . ASP A 1 190 ? 8.704 -14.895 2.783 1.00 61.44 190 ASP A N 1
ATOM 1500 C CA . ASP A 1 190 ? 9.469 -14.527 3.974 1.00 61.44 190 ASP A CA 1
ATOM 1501 C C . ASP A 1 190 ? 8.478 -13.950 4.988 1.00 61.44 190 ASP A C 1
ATOM 1503 O O . ASP A 1 190 ? 7.735 -13.005 4.695 1.00 61.44 190 ASP A O 1
ATOM 1507 N N . LEU A 1 191 ? 8.405 -14.578 6.159 1.00 58.03 191 LEU A N 1
ATOM 1508 C CA . LEU A 1 191 ? 7.613 -14.069 7.267 1.00 58.03 191 LEU A CA 1
ATOM 1509 C C . LEU A 1 191 ? 8.392 -12.899 7.881 1.00 58.03 191 LEU A C 1
ATOM 1511 O O . LEU A 1 191 ? 9.511 -13.121 8.345 1.00 58.03 191 LEU A O 1
ATOM 1515 N N . PRO A 1 192 ? 7.850 -11.668 7.890 1.00 56.38 192 PRO A N 1
ATOM 1516 C CA . PRO A 1 192 ? 8.472 -10.594 8.650 1.00 56.38 192 PRO A CA 1
ATOM 1517 C C . PRO A 1 192 ? 8.500 -10.964 10.141 1.00 56.38 192 PRO A C 1
ATOM 1519 O O . PRO A 1 192 ? 7.594 -11.638 10.643 1.00 56.38 192 PRO A O 1
ATOM 1522 N N . ASP A 1 193 ? 9.559 -10.545 10.837 1.00 51.56 193 ASP A N 1
ATOM 1523 C CA . ASP A 1 193 ? 9.675 -10.681 12.292 1.00 51.56 193 ASP A CA 1
ATOM 1524 C C . ASP A 1 193 ? 8.490 -9.942 12.949 1.00 51.56 193 ASP A C 1
ATOM 1526 O O . ASP A 1 193 ? 8.242 -8.788 12.594 1.00 51.56 193 ASP A O 1
ATOM 1530 N N . PRO A 1 194 ? 7.723 -10.554 13.874 1.00 50.88 194 PRO A N 1
ATOM 1531 C CA . PRO A 1 194 ? 6.551 -9.942 14.517 1.00 50.88 194 PRO A CA 1
ATOM 1532 C C . PRO A 1 194 ? 6.831 -8.706 15.404 1.00 50.88 194 PRO A C 1
ATOM 1534 O O . PRO A 1 194 ? 5.993 -8.363 16.241 1.00 50.88 194 PRO A O 1
ATOM 1537 N N 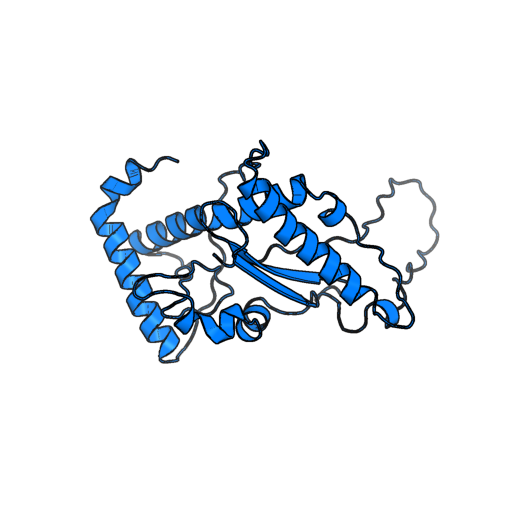. GLN A 1 195 ? 7.961 -8.019 15.231 1.00 47.38 195 GLN A N 1
ATOM 1538 C CA . GLN A 1 195 ? 8.316 -6.753 15.882 1.00 47.38 195 GLN A CA 1
ATOM 1539 C C . GLN A 1 195 ? 7.464 -5.609 15.305 1.00 47.38 195 GLN A C 1
ATOM 1541 O O . GLN A 1 195 ? 7.927 -4.769 14.539 1.00 47.38 195 GLN A O 1
ATOM 1546 N N . ILE A 1 196 ? 6.177 -5.610 15.644 1.00 55.06 196 ILE A N 1
ATOM 1547 C CA . ILE A 1 196 ? 5.237 -4.564 15.261 1.00 55.06 196 ILE A CA 1
ATOM 1548 C C . ILE A 1 196 ? 5.346 -3.423 16.274 1.00 55.06 196 ILE A C 1
ATOM 1550 O O . ILE A 1 196 ? 4.680 -3.445 17.310 1.00 55.06 196 ILE A O 1
ATOM 1554 N N . GLU A 1 197 ? 6.136 -2.408 15.951 1.00 55.06 197 GLU A N 1
ATOM 1555 C CA . GLU A 1 197 ? 5.982 -1.097 16.579 1.00 55.06 197 GLU A CA 1
ATOM 1556 C C . GLU A 1 197 ? 4.808 -0.372 15.894 1.00 55.06 197 GLU A C 1
ATOM 1558 O O . GLU A 1 197 ? 4.708 -0.380 14.663 1.00 55.06 197 GLU A O 1
ATOM 1563 N N . PRO A 1 198 ? 3.850 0.190 16.646 1.00 57.19 198 PRO A N 1
ATOM 1564 C CA . PRO A 1 198 ? 2.767 0.962 16.054 1.00 57.19 198 PRO A CA 1
ATOM 1565 C C . PRO A 1 198 ? 3.329 2.255 15.434 1.00 57.19 198 PRO A C 1
ATOM 1567 O O . PRO A 1 198 ? 4.173 2.925 16.031 1.00 57.19 198 PRO A O 1
ATOM 1570 N N . ASP A 1 199 ? 2.866 2.610 14.233 1.00 61.62 199 ASP A N 1
ATOM 1571 C CA . ASP A 1 199 ? 3.385 3.775 13.516 1.00 61.62 199 ASP A CA 1
ATOM 1572 C C . ASP A 1 199 ? 2.922 5.080 14.180 1.00 61.62 199 ASP A C 1
ATOM 1574 O O . ASP A 1 199 ? 1.748 5.204 14.551 1.00 61.62 199 ASP A O 1
ATOM 1578 N N . PRO A 1 200 ? 3.796 6.095 14.310 1.00 58.34 200 PRO A N 1
ATOM 1579 C CA . PRO A 1 200 ? 3.401 7.391 14.840 1.00 58.34 200 PRO A CA 1
ATOM 1580 C C . PRO A 1 200 ? 2.330 8.022 13.940 1.00 58.34 200 PRO A C 1
ATOM 1582 O O . PRO A 1 200 ? 2.576 8.370 12.785 1.00 58.34 200 PRO A O 1
ATOM 1585 N N . VAL A 1 201 ? 1.126 8.195 14.483 1.00 67.31 201 VAL A N 1
ATOM 1586 C CA . VAL A 1 201 ? -0.009 8.791 13.766 1.00 67.31 201 VAL A CA 1
ATOM 1587 C C . VAL A 1 201 ? -0.106 10.277 14.098 1.00 67.31 201 VAL A C 1
ATOM 1589 O O . VAL A 1 201 ? 0.072 10.685 15.242 1.00 67.31 201 VAL A O 1
ATOM 1592 N N . SER A 1 202 ? -0.435 11.094 13.100 1.00 61.88 202 SER A N 1
ATOM 1593 C CA . SER A 1 202 ? -0.778 12.506 13.302 1.00 61.88 202 SER A CA 1
ATOM 1594 C C . SER A 1 202 ? -2.292 12.691 13.408 1.00 61.88 202 SER A C 1
ATOM 1596 O O . SER A 1 202 ? -3.041 12.083 12.638 1.00 61.88 202 SER A O 1
ATOM 1598 N N . ASP A 1 203 ? -2.740 13.578 14.298 1.00 63.59 203 ASP A N 1
ATOM 1599 C CA . ASP A 1 203 ? -4.153 13.945 14.416 1.00 63.59 203 ASP A CA 1
ATOM 1600 C C . ASP A 1 203 ? -4.693 14.531 13.107 1.00 63.59 203 ASP A C 1
ATOM 1602 O O . ASP A 1 203 ? -4.174 15.508 12.558 1.00 63.59 203 ASP A O 1
ATOM 1606 N N . GLN A 1 204 ? -5.772 13.935 12.599 1.00 65.62 204 GLN A N 1
ATOM 1607 C CA . GLN A 1 204 ? -6.439 14.394 11.385 1.00 65.62 204 GLN A CA 1
ATOM 1608 C C . GLN A 1 204 ? -7.641 15.262 11.753 1.00 65.62 204 GLN A C 1
ATOM 1610 O O . GLN A 1 204 ? -8.684 14.755 12.162 1.00 65.62 204 GLN A O 1
ATOM 1615 N N . GLN A 1 205 ? -7.514 16.581 11.595 1.00 54.47 205 GLN A N 1
ATOM 1616 C CA . GLN A 1 205 ? -8.615 17.507 11.860 1.00 54.47 205 GLN A CA 1
ATOM 1617 C C . GLN A 1 205 ? -9.595 17.622 10.677 1.00 54.47 205 GLN A C 1
ATOM 1619 O O . GLN A 1 205 ? -9.217 17.967 9.558 1.00 54.47 205 GLN A O 1
ATOM 1624 N N . GLY A 1 206 ? -10.881 17.402 10.981 1.00 67.25 206 GLY A N 1
ATOM 1625 C CA . GLY A 1 206 ? -11.977 18.306 10.611 1.00 67.25 206 GLY A CA 1
ATOM 1626 C C . GLY A 1 206 ? -12.490 18.315 9.169 1.00 67.25 206 GLY A C 1
ATOM 1627 O O . GLY A 1 206 ? -12.501 19.370 8.540 1.00 67.25 206 GLY A O 1
ATOM 1628 N N . ASN A 1 207 ? -13.023 17.195 8.665 1.00 73.62 207 ASN A N 1
ATOM 1629 C CA . ASN A 1 207 ? -14.051 17.229 7.612 1.00 73.62 207 ASN A CA 1
ATOM 1630 C C . ASN A 1 207 ? -15.078 16.088 7.788 1.00 73.62 207 ASN A C 1
ATOM 1632 O O . ASN A 1 207 ? -14.822 15.125 8.508 1.00 73.62 207 ASN A O 1
ATOM 1636 N N . ALA A 1 208 ? -16.231 16.170 7.111 1.00 80.38 208 ALA A N 1
ATOM 1637 C CA . ALA A 1 208 ? -17.325 15.199 7.256 1.00 80.38 208 ALA A CA 1
ATOM 1638 C C . ALA A 1 208 ? -16.936 13.743 6.914 1.00 80.38 208 ALA A C 1
ATOM 1640 O O . ALA A 1 208 ? -17.487 12.808 7.493 1.00 80.38 208 ALA A O 1
ATOM 1641 N N . GLN A 1 209 ? -15.983 13.539 5.995 1.00 81.62 209 GLN A N 1
ATOM 1642 C CA . GLN A 1 209 ? -15.474 12.205 5.650 1.00 81.62 209 GLN A CA 1
ATOM 1643 C C . GLN A 1 209 ? -14.624 11.624 6.781 1.00 81.62 209 GLN A C 1
ATOM 1645 O O . GLN A 1 209 ? -14.757 10.441 7.088 1.00 81.62 209 GLN A O 1
ATOM 1650 N N . VAL A 1 210 ? -13.800 12.455 7.426 1.00 84.50 210 VAL A N 1
ATOM 1651 C CA . VAL A 1 210 ? -13.001 12.057 8.591 1.00 84.50 210 VAL A CA 1
ATOM 1652 C C . VAL A 1 210 ? -13.920 11.702 9.754 1.00 84.50 210 VAL A C 1
ATOM 1654 O O . VAL A 1 210 ? -13.771 10.622 10.310 1.00 84.50 210 VAL A O 1
ATOM 1657 N N . THR A 1 211 ? -14.930 12.524 10.056 1.00 88.25 211 THR A N 1
ATOM 1658 C CA . THR A 1 211 ? -15.900 12.228 11.127 1.00 88.25 211 THR A CA 1
ATOM 1659 C C . THR A 1 211 ? -16.658 10.926 10.877 1.00 88.25 211 THR A C 1
ATOM 1661 O O . THR A 1 211 ? -16.789 10.097 11.771 1.00 88.25 211 THR A O 1
ATOM 1664 N N . HIS A 1 212 ? -17.120 10.684 9.648 1.00 90.88 212 HIS A N 1
ATOM 1665 C CA . HIS A 1 212 ? -17.764 9.408 9.337 1.00 90.88 212 HIS A CA 1
ATOM 1666 C C . HIS A 1 212 ? -16.778 8.232 9.422 1.00 90.88 212 HIS A C 1
ATOM 1668 O O . HIS A 1 212 ? -17.138 7.162 9.905 1.00 90.88 212 HIS A O 1
ATOM 1674 N N . GLY A 1 213 ? -15.529 8.421 8.987 1.00 92.31 213 GLY A N 1
ATOM 1675 C CA . GLY A 1 213 ? -14.466 7.429 9.138 1.00 92.31 213 GLY A CA 1
ATOM 1676 C C . GLY A 1 213 ? -14.143 7.103 10.601 1.00 92.31 213 GLY A C 1
ATOM 1677 O O . GLY A 1 213 ? -13.947 5.933 10.918 1.00 92.31 213 GLY A O 1
ATOM 1678 N N . GLN A 1 214 ? -14.155 8.099 11.494 1.00 93.94 214 GLN A N 1
ATOM 1679 C CA . GLN A 1 214 ? -13.997 7.920 12.945 1.00 93.94 214 GLN A CA 1
ATOM 1680 C C . GLN A 1 214 ? -15.105 7.029 13.503 1.00 93.94 214 GLN A C 1
ATOM 1682 O O . GLN A 1 214 ? -14.800 5.982 14.064 1.00 93.94 214 GLN A O 1
ATOM 1687 N N . ASN A 1 215 ? -16.370 7.346 13.212 1.00 94.69 215 ASN A N 1
ATOM 1688 C CA . ASN A 1 215 ? -17.511 6.537 13.657 1.00 94.69 215 ASN A CA 1
ATOM 1689 C C . ASN A 1 215 ? -17.420 5.079 13.169 1.00 94.69 215 ASN A C 1
ATOM 1691 O O . ASN A 1 215 ? -17.736 4.141 13.904 1.00 94.69 215 ASN A O 1
ATOM 1695 N N . VAL A 1 216 ? -16.990 4.870 11.917 1.00 94.88 216 VAL A N 1
ATOM 1696 C CA . VAL A 1 216 ? -16.776 3.523 11.365 1.00 94.88 216 VAL A CA 1
ATOM 1697 C C . VAL A 1 216 ? -15.648 2.807 12.107 1.00 94.88 216 VAL A C 1
ATOM 1699 O O . VAL A 1 216 ? -15.814 1.647 12.483 1.00 94.88 216 VAL A O 1
ATOM 1702 N N . ARG A 1 217 ? -14.514 3.477 12.340 1.00 95.88 217 ARG A N 1
ATOM 1703 C CA . ARG A 1 217 ? -13.372 2.901 13.059 1.00 95.88 217 ARG A CA 1
ATOM 1704 C C . ARG A 1 217 ? -13.734 2.532 14.494 1.00 95.88 217 ARG A C 1
ATOM 1706 O O . ARG A 1 217 ? -13.435 1.417 14.904 1.00 95.88 217 ARG A O 1
ATOM 1713 N N . GLU A 1 218 ? -14.410 3.418 15.216 1.00 95.62 218 GLU A N 1
ATOM 1714 C CA . GLU A 1 218 ? -14.907 3.181 16.577 1.00 95.62 218 GLU A CA 1
ATOM 1715 C C . GLU A 1 218 ? -15.879 1.997 16.613 1.00 95.62 218 GLU A C 1
ATOM 1717 O O . GLU A 1 218 ? -15.753 1.113 17.453 1.00 95.62 218 GLU A O 1
ATOM 1722 N N . SER A 1 219 ? -16.780 1.888 15.631 1.00 95.31 219 SER A N 1
ATOM 1723 C CA . SER A 1 219 ? -17.686 0.734 15.522 1.00 95.31 219 SER A CA 1
ATOM 1724 C C . SER A 1 219 ? -16.931 -0.588 15.320 1.00 95.31 219 SER A C 1
ATOM 1726 O O . SER A 1 219 ? -17.307 -1.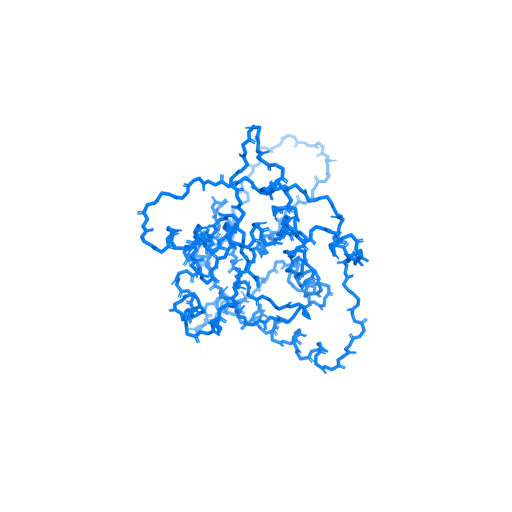614 15.889 1.00 95.31 219 SER A O 1
ATOM 1728 N N . ILE A 1 220 ? -15.864 -0.584 14.511 1.00 94.56 220 ILE A N 1
ATOM 1729 C CA . ILE A 1 220 ? -15.002 -1.759 14.306 1.00 94.56 220 ILE A CA 1
ATOM 1730 C C . ILE A 1 220 ? -14.230 -2.081 15.590 1.00 94.56 220 ILE A C 1
ATOM 1732 O O . ILE A 1 220 ? -14.164 -3.242 15.985 1.00 94.56 220 ILE A O 1
ATOM 1736 N N . GLN A 1 221 ? -13.660 -1.072 16.244 1.00 95.38 221 GLN A N 1
ATOM 1737 C CA . GLN A 1 221 ? -12.908 -1.216 17.487 1.00 95.38 221 GLN A CA 1
ATOM 1738 C C . GLN A 1 221 ? -13.780 -1.789 18.609 1.00 95.38 221 GLN A C 1
ATOM 1740 O O . GLN A 1 221 ? -13.372 -2.769 19.234 1.00 95.38 221 GLN A O 1
ATOM 1745 N N . TYR A 1 222 ? -14.999 -1.275 18.779 1.00 94.69 222 TYR A N 1
ATOM 1746 C CA . TYR A 1 222 ? -15.986 -1.814 19.712 1.00 94.69 222 TYR A CA 1
ATOM 1747 C C . TYR A 1 222 ? -16.354 -3.268 19.384 1.00 94.69 222 TYR A C 1
ATOM 1749 O O . TYR A 1 222 ? -16.374 -4.134 20.254 1.00 94.69 222 TYR A O 1
ATOM 1757 N N . TYR A 1 223 ? -16.582 -3.592 18.108 1.00 93.06 223 TYR A N 1
ATOM 1758 C CA . TYR A 1 223 ? -16.850 -4.976 17.716 1.00 93.06 223 TYR A CA 1
ATOM 1759 C C . TYR A 1 223 ? -15.680 -5.914 18.062 1.00 93.06 223 TYR A C 1
ATOM 1761 O O . TYR A 1 223 ? -15.899 -7.028 18.540 1.00 93.06 223 TYR A O 1
ATOM 1769 N N . LEU A 1 224 ? -14.438 -5.485 17.826 1.00 92.19 224 LEU A N 1
ATOM 1770 C CA . LEU A 1 224 ? -13.246 -6.285 18.113 1.00 92.19 224 LEU A CA 1
ATOM 1771 C C . LEU A 1 224 ? -13.000 -6.457 19.618 1.00 92.19 224 LEU A C 1
ATOM 1773 O O . LEU A 1 224 ? -12.552 -7.532 20.025 1.00 92.19 224 LEU A O 1
ATOM 1777 N N . SER A 1 225 ? -13.302 -5.447 20.440 1.00 90.19 225 SER A N 1
ATOM 1778 C CA . SER A 1 225 ? -13.169 -5.540 21.898 1.00 90.19 225 SER A CA 1
ATOM 1779 C C . SER A 1 225 ? -14.197 -6.501 22.501 1.00 90.19 225 SER A C 1
ATOM 1781 O O . SER A 1 225 ? -13.814 -7.380 23.276 1.00 90.19 225 SER A O 1
ATOM 1783 N N . GLU A 1 226 ? -15.459 -6.430 22.071 1.00 90.69 226 GLU A N 1
ATOM 1784 C CA . GLU A 1 226 ? -16.531 -7.328 22.531 1.00 90.69 226 GLU A CA 1
ATOM 1785 C C . GLU A 1 226 ? -16.308 -8.789 22.097 1.00 90.69 226 GLU A C 1
ATOM 1787 O O . GLU A 1 226 ? -16.718 -9.727 22.777 1.00 90.69 226 GLU A O 1
ATOM 1792 N N . ASN A 1 227 ? -15.611 -9.009 20.976 1.00 87.75 227 ASN A N 1
ATOM 1793 C CA . ASN A 1 227 ? -15.365 -10.339 20.406 1.00 87.75 227 ASN A CA 1
ATOM 1794 C C . ASN A 1 227 ? -13.929 -10.844 20.627 1.00 87.75 227 ASN A C 1
ATOM 1796 O O . ASN A 1 227 ? -13.452 -11.728 19.907 1.00 87.75 227 ASN A O 1
ATOM 1800 N N . ARG A 1 228 ? -13.225 -10.317 21.638 1.00 76.94 228 ARG A N 1
ATOM 1801 C CA . ARG A 1 228 ? -11.802 -10.607 21.889 1.00 76.94 228 ARG A CA 1
ATOM 1802 C C . ARG A 1 228 ? -11.486 -12.095 22.068 1.00 76.94 228 ARG A C 1
ATOM 1804 O O . ARG A 1 228 ? -10.406 -12.549 21.693 1.00 76.94 228 ARG A O 1
ATOM 1811 N N . THR A 1 229 ? -12.423 -12.875 22.599 1.00 67.25 229 THR A N 1
ATOM 1812 C CA . THR A 1 229 ? -12.284 -14.329 22.782 1.00 67.25 229 THR A CA 1
ATOM 1813 C C . THR A 1 229 ? -12.090 -15.082 21.465 1.00 67.25 229 THR A C 1
ATOM 1815 O O . THR A 1 229 ? -11.296 -16.017 21.424 1.00 67.25 229 THR A O 1
ATOM 1818 N N . TYR A 1 230 ? -12.717 -14.647 20.369 1.00 61.28 230 TYR A N 1
ATOM 1819 C CA . TYR A 1 230 ? -12.550 -15.267 19.045 1.00 61.28 230 TYR A CA 1
ATOM 1820 C C . TYR A 1 230 ? -11.187 -14.965 18.413 1.00 61.28 230 TYR A C 1
ATOM 1822 O O . TYR A 1 230 ? -10.671 -15.759 17.628 1.00 61.28 230 TYR A O 1
ATOM 1830 N N . LEU A 1 231 ? -10.561 -13.853 18.803 1.00 59.22 231 LEU A N 1
ATOM 1831 C CA . LEU A 1 231 ? -9.240 -13.460 18.317 1.00 59.22 231 LEU A CA 1
ATOM 1832 C C . LEU A 1 231 ? -8.120 -14.316 18.924 1.00 59.22 231 LEU A C 1
ATOM 1834 O O . LEU A 1 231 ? -7.096 -14.531 18.280 1.00 59.22 231 LEU A O 1
ATOM 1838 N N . HIS A 1 232 ? -8.326 -14.871 20.125 1.00 48.78 232 HIS A N 1
ATOM 1839 C CA . HIS A 1 232 ? -7.366 -15.782 20.757 1.00 48.78 232 HIS A CA 1
ATOM 1840 C C . HIS A 1 232 ? -7.238 -17.131 20.028 1.00 48.78 232 HIS A C 1
ATOM 1842 O O . HIS A 1 232 ? -6.173 -17.748 20.084 1.00 48.78 232 HIS A O 1
ATOM 1848 N N . PHE A 1 233 ? -8.288 -17.557 19.315 1.00 36.28 233 PHE A N 1
ATOM 1849 C CA . PHE A 1 233 ? -8.290 -18.764 18.480 1.00 36.28 233 PHE A CA 1
ATOM 1850 C C . PHE A 1 233 ? -7.719 -18.529 17.071 1.00 36.28 233 PHE A C 1
ATOM 1852 O O . PHE A 1 233 ? -7.422 -19.489 16.368 1.00 36.28 233 PHE A O 1
ATOM 1859 N N . MET A 1 234 ? -7.497 -17.271 16.674 1.00 36.75 234 MET A N 1
ATOM 1860 C CA . MET A 1 234 ? -6.826 -16.890 15.425 1.00 36.75 234 MET A CA 1
ATOM 1861 C C . MET A 1 234 ? -5.322 -16.644 15.629 1.00 36.75 234 MET A C 1
ATOM 1863 O O . MET A 1 234 ? -4.763 -15.644 15.169 1.00 36.75 234 MET A O 1
ATOM 1867 N N . LYS A 1 235 ? -4.629 -17.563 16.313 1.00 29.17 235 LYS A N 1
ATOM 1868 C CA . LYS A 1 235 ? -3.167 -17.655 16.183 1.00 29.17 235 LYS A CA 1
ATOM 1869 C C . LYS A 1 235 ? -2.845 -18.227 14.797 1.00 29.17 235 LYS A C 1
ATOM 1871 O O . LYS A 1 235 ? -2.714 -19.435 14.643 1.00 29.17 235 LYS A O 1
ATOM 1876 N N . ILE A 1 236 ? -2.815 -17.337 13.804 1.00 36.84 236 ILE A N 1
ATOM 1877 C CA . ILE A 1 236 ? -2.054 -17.502 12.558 1.00 36.84 236 ILE A CA 1
ATOM 1878 C C . ILE A 1 236 ? -0.597 -17.213 12.885 1.00 36.84 236 ILE A C 1
ATOM 1880 O O . ILE A 1 236 ? -0.384 -16.162 13.549 1.00 36.84 236 ILE A O 1
#

Secondary structure (DSSP, 8-state):
-EE---B--S-----------------PPSPGGGGTT-B-TTSSB-EEEEEEE-TTS-EEEEEEEETT--HHHHHHHSHHHHTHHHHSPTT--EEB-TTSPPBTTEE-PPPP-TT--HHHHHHHHHHHHHHHHHHHHHHHHHHH-GGGGS---PPPBTTB-HHHHHHHHHHHHHHHHHHHHHTT---PPPPPPS--PPP-PPP----HHHHHHHHHHHHHHHHHHHTHHHHHT---

Radius of gyration: 20.72 Å; Cα contacts (8 Å, |Δi|>4): 303; chains: 1; bounding box: 67×41×57 Å

Solvent-accessible surface area (backbone atoms only — not comparable to full-atom values): 14190 Å² total; per-residue (Å²): 53,42,53,76,61,72,53,79,64,66,84,81,87,87,75,83,91,75,94,75,97,68,85,81,76,78,78,78,69,81,69,69,76,70,44,66,84,24,32,24,89,84,75,44,78,27,52,30,46,43,37,30,34,46,94,84,44,36,71,76,45,79,41,80,48,32,31,55,63,50,70,46,57,53,39,60,72,25,76,60,51,71,37,40,84,78,70,48,54,91,98,45,66,35,52,36,44,49,76,45,74,47,23,70,54,30,44,46,60,72,64,77,53,92,84,61,54,72,48,57,51,50,39,38,52,53,50,52,62,57,48,47,42,49,57,29,28,52,45,38,47,40,72,73,38,56,68,69,75,40,63,81,83,59,71,65,50,102,87,46,58,16,61,58,53,46,51,50,54,54,51,48,51,52,54,48,47,44,52,41,60,73,70,64,57,91,74,77,59,61,76,75,77,88,82,76,75,84,73,88,34,72,91,81,84,88,48,74,52,38,56,50,12,47,56,50,49,51,54,50,31,52,52,50,54,79,44,45,75,63,56,71,76,60,78,122

Organism: NCBI:txid70186

pLDDT: mean 76.49, std 21.53, range [25.73, 97.06]